Protein AF-A0A1V4JV07-F1 (afdb_monomer)

Mean predicted aligned error: 7.06 Å

Sequence (218 aa):
MDCILQELVVRGHQVTVLLPSCFLILDPTQPSPFQFEVFKVPITKEEMAASLEEAFYFFFYKERTLPAWKSIYEAIQVMYKLENLTKIICDEVLKNKALLERLRTFGFDVFLIDPLVPSGELVAEKLGIPFVYTIRFSMGNTVERHCGTLPAPPSYIPATLSHLTDRMSFLERLKNTFTYAMLDIMYHYVLWGSWDQYYSNVLGKAALIFTYYTCCTH

Organism: NCBI:txid372326

Structure (mmCIF, N/CA/C/O backbone):
data_AF-A0A1V4JV07-F1
#
_entry.id   AF-A0A1V4JV07-F1
#
loop_
_atom_site.group_PDB
_atom_site.id
_atom_site.type_symbol
_atom_site.label_atom_id
_atom_site.label_alt_id
_atom_site.label_comp_id
_atom_site.label_asym_id
_atom_site.label_entity_id
_atom_site.label_seq_id
_atom_site.pdbx_PDB_ins_code
_atom_site.Cartn_x
_atom_site.Cartn_y
_atom_site.Cartn_z
_atom_site.occupancy
_atom_site.B_iso_or_equiv
_atom_site.auth_seq_id
_atom_site.auth_comp_id
_atom_site.auth_asym_id
_atom_site.auth_atom_id
_atom_site.pdbx_PDB_model_num
ATOM 1 N N . MET A 1 1 ? -13.173 0.614 -5.961 1.00 67.69 1 MET A N 1
ATOM 2 C CA . MET A 1 1 ? -13.475 0.232 -4.565 1.00 67.69 1 MET A CA 1
ATOM 3 C C . MET A 1 1 ? -14.977 0.339 -4.290 1.00 67.69 1 MET A C 1
ATOM 5 O O . MET A 1 1 ? -15.546 -0.588 -3.734 1.00 67.69 1 MET A O 1
ATOM 9 N N . ASP A 1 2 ? -15.639 1.383 -4.789 1.00 77.06 2 ASP A N 1
ATOM 10 C CA . ASP A 1 2 ? -17.058 1.712 -4.555 1.00 77.06 2 ASP A CA 1
ATOM 11 C C . ASP A 1 2 ? -18.046 0.581 -4.850 1.00 77.06 2 ASP A C 1
ATOM 13 O O . ASP A 1 2 ? -18.952 0.344 -4.061 1.00 77.06 2 ASP A O 1
ATOM 17 N N . CYS A 1 3 ? -17.848 -0.165 -5.941 1.00 83.50 3 CYS A N 1
ATOM 18 C CA . CYS A 1 3 ? -18.716 -1.294 -6.289 1.00 83.50 3 CYS A CA 1
ATOM 19 C C . CYS A 1 3 ? -18.715 -2.390 -5.205 1.00 83.50 3 CYS A C 1
ATOM 21 O O . CYS A 1 3 ? -19.774 -2.900 -4.855 1.00 83.50 3 CYS A O 1
ATOM 23 N N . ILE A 1 4 ? -17.549 -2.702 -4.622 1.00 85.19 4 ILE A N 1
ATOM 24 C CA . ILE A 1 4 ? -17.439 -3.694 -3.540 1.00 85.19 4 ILE A CA 1
ATOM 25 C C . ILE A 1 4 ? -18.145 -3.174 -2.284 1.00 85.19 4 ILE A C 1
ATOM 27 O O . ILE A 1 4 ? -18.900 -3.909 -1.656 1.00 85.19 4 ILE A O 1
ATOM 31 N N . LEU A 1 5 ? -17.934 -1.899 -1.939 1.00 87.38 5 LEU A N 1
ATOM 32 C CA . LEU A 1 5 ? -18.559 -1.275 -0.769 1.00 87.38 5 LEU A CA 1
ATOM 33 C C . LEU A 1 5 ? -20.090 -1.266 -0.888 1.00 87.38 5 LEU A C 1
ATOM 35 O O . LEU A 1 5 ? -20.781 -1.626 0.061 1.00 87.38 5 LEU A O 1
ATOM 39 N N . GLN A 1 6 ? -20.620 -0.907 -2.059 1.00 87.50 6 GLN A N 1
ATOM 40 C CA . GLN A 1 6 ? -22.060 -0.914 -2.322 1.00 87.50 6 GLN A CA 1
ATOM 41 C C . GLN A 1 6 ? -22.649 -2.323 -2.236 1.00 87.50 6 GLN A C 1
ATOM 43 O O . GLN A 1 6 ? -23.668 -2.513 -1.578 1.00 87.50 6 GLN A O 1
ATOM 48 N N . GLU A 1 7 ? -21.999 -3.313 -2.848 1.00 90.00 7 GLU A N 1
ATOM 49 C CA . GLU A 1 7 ? -22.468 -4.701 -2.829 1.00 90.00 7 GLU A CA 1
ATOM 50 C C . GLU A 1 7 ? -22.505 -5.275 -1.403 1.00 90.00 7 GLU A C 1
ATOM 52 O O . GLU A 1 7 ? -23.447 -5.979 -1.040 1.00 90.00 7 GLU A O 1
ATOM 57 N N . LEU A 1 8 ? -21.523 -4.937 -0.560 1.00 90.31 8 LEU A N 1
ATOM 58 C CA . LEU A 1 8 ? -21.517 -5.336 0.850 1.00 90.31 8 LEU A CA 1
ATOM 59 C C . LEU A 1 8 ? -22.704 -4.744 1.615 1.00 90.31 8 LEU A C 1
ATOM 61 O O . LEU A 1 8 ? -23.365 -5.464 2.364 1.00 90.31 8 LEU A O 1
ATOM 65 N N . VAL A 1 9 ? -23.018 -3.467 1.388 1.00 91.69 9 VAL A N 1
ATOM 66 C CA . VAL A 1 9 ? -24.180 -2.830 2.021 1.00 91.69 9 VAL A CA 1
ATOM 67 C C . VAL A 1 9 ? -25.491 -3.445 1.526 1.00 91.69 9 VAL A C 1
ATOM 69 O O . VAL A 1 9 ? -26.371 -3.732 2.334 1.00 91.69 9 VAL A O 1
ATOM 72 N N . VAL A 1 10 ? -25.618 -3.718 0.223 1.00 93.31 10 VAL A N 1
ATOM 73 C CA . VAL A 1 10 ? -26.801 -4.387 -0.356 1.00 93.31 10 VAL A CA 1
ATOM 74 C C . VAL A 1 10 ? -27.021 -5.772 0.259 1.00 93.31 10 VAL A C 1
ATOM 76 O O . VAL A 1 10 ? -28.160 -6.181 0.475 1.00 93.31 10 VAL A O 1
ATOM 79 N N . ARG A 1 11 ? -25.941 -6.478 0.606 1.00 93.56 11 ARG A N 1
ATOM 80 C CA . ARG A 1 11 ? -25.988 -7.773 1.304 1.00 93.56 11 ARG A CA 1
ATOM 81 C C . ARG A 1 11 ? -26.271 -7.670 2.806 1.00 93.56 11 ARG A C 1
ATOM 83 O O . ARG A 1 11 ? -26.327 -8.697 3.476 1.00 93.56 11 ARG A O 1
ATOM 90 N N . GLY A 1 12 ? -26.484 -6.462 3.327 1.00 91.62 12 GLY A N 1
ATOM 91 C CA . GLY A 1 12 ? -26.839 -6.213 4.722 1.00 91.62 12 GLY A CA 1
ATOM 92 C C . GLY A 1 12 ? -25.645 -6.063 5.665 1.00 91.62 12 GLY A C 1
ATOM 93 O O . GLY A 1 12 ? -25.843 -6.067 6.878 1.00 91.62 12 GLY A O 1
ATOM 94 N N . HIS A 1 13 ? -24.419 -5.924 5.148 1.00 91.88 13 HIS A N 1
ATOM 95 C CA . HIS A 1 13 ? -23.250 -5.653 5.985 1.00 91.88 13 HIS A CA 1
ATOM 96 C C . HIS A 1 13 ? -23.162 -4.166 6.343 1.00 91.88 13 HIS A C 1
ATOM 98 O O . HIS A 1 13 ? -23.345 -3.292 5.494 1.00 91.88 13 HIS A O 1
ATOM 104 N N . GLN A 1 14 ? -22.821 -3.871 7.599 1.00 91.44 14 GLN A N 1
ATOM 105 C CA . GLN A 1 14 ? -22.488 -2.516 8.026 1.00 91.44 14 GLN A CA 1
ATOM 106 C C . GLN A 1 14 ? -21.032 -2.217 7.660 1.00 91.44 14 GLN A C 1
ATOM 108 O O . GLN A 1 14 ? -20.112 -2.864 8.154 1.00 91.44 14 GLN A O 1
ATOM 113 N N . VAL A 1 15 ? -20.829 -1.241 6.777 1.00 91.88 15 VAL A N 1
ATOM 114 C CA . VAL A 1 15 ? -19.508 -0.914 6.231 1.00 91.88 15 VAL A CA 1
ATOM 115 C C . VAL A 1 15 ? -19.058 0.451 6.741 1.00 91.88 15 VAL A C 1
ATOM 117 O O . VAL A 1 15 ? -19.774 1.444 6.590 1.00 91.88 15 VAL A O 1
ATOM 120 N N . THR A 1 16 ? -17.847 0.493 7.294 1.00 91.44 16 THR A N 1
ATOM 121 C CA . THR A 1 16 ? -17.155 1.727 7.674 1.00 91.44 16 THR A CA 1
ATOM 122 C C . THR A 1 16 ? -15.839 1.812 6.917 1.00 91.44 16 THR A C 1
ATOM 124 O O . THR A 1 16 ? -15.029 0.889 6.958 1.00 91.44 16 THR A O 1
ATOM 127 N N . VAL A 1 17 ? -15.622 2.924 6.221 1.00 90.12 17 VAL A N 1
ATOM 128 C CA . VAL A 1 17 ? -14.413 3.178 5.438 1.00 90.12 17 VAL A CA 1
ATOM 129 C C . VAL A 1 17 ? -13.493 4.093 6.239 1.00 90.12 17 VAL A C 1
ATOM 131 O O . VAL A 1 17 ? -13.830 5.247 6.510 1.00 90.12 17 VAL A O 1
ATOM 134 N N . LEU A 1 18 ? -12.325 3.574 6.616 1.00 89.56 18 LEU A N 1
ATOM 135 C CA . LEU A 1 18 ? -11.269 4.342 7.272 1.00 89.56 18 LEU A CA 1
ATOM 136 C C . LEU A 1 18 ? -10.471 5.117 6.214 1.00 89.56 18 LEU A C 1
ATOM 138 O O . LEU A 1 18 ? -9.846 4.506 5.349 1.00 89.56 18 LEU A O 1
ATOM 142 N N . LEU A 1 19 ? -10.485 6.451 6.277 1.00 88.75 19 LEU A N 1
ATOM 143 C CA . LEU A 1 19 ? -9.891 7.315 5.251 1.00 88.75 19 LEU A CA 1
ATOM 144 C C . LEU A 1 19 ? -8.892 8.327 5.832 1.00 88.75 19 LEU A C 1
ATOM 146 O O . LEU A 1 19 ? -9.233 9.047 6.774 1.00 88.75 19 LEU A O 1
ATOM 150 N N . PRO A 1 20 ? -7.690 8.475 5.244 1.00 89.62 20 PRO A N 1
ATOM 151 C CA . PRO A 1 20 ? -6.832 9.614 5.548 1.00 89.62 20 PRO A CA 1
ATOM 152 C C . PRO A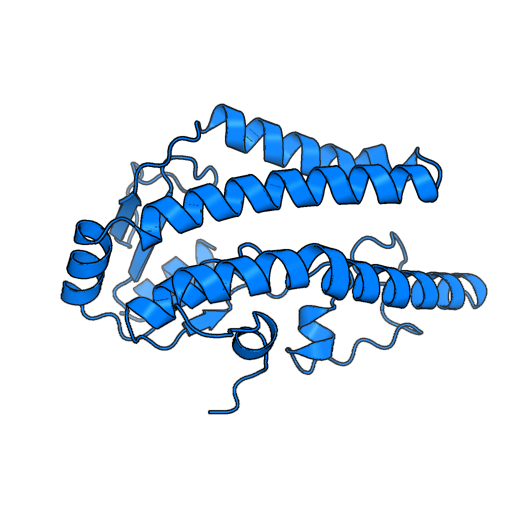 1 20 ? -7.420 10.901 4.956 1.00 89.62 20 PRO A C 1
ATOM 154 O O . PRO A 1 20 ? -8.013 10.892 3.877 1.00 89.62 20 PRO A O 1
ATOM 157 N N . SER A 1 21 ? -7.189 12.045 5.603 1.00 88.69 21 SER A N 1
ATOM 158 C CA . SER A 1 21 ? -7.671 13.350 5.118 1.00 88.69 21 SER A CA 1
ATOM 159 C C . SER A 1 21 ? -7.146 13.743 3.729 1.00 88.69 21 SER A C 1
ATOM 161 O O . SER A 1 21 ? -7.774 14.553 3.047 1.00 88.69 21 SER A O 1
ATOM 163 N N . CYS A 1 22 ? -6.016 13.172 3.302 1.00 87.88 22 CYS A N 1
ATOM 164 C CA . CYS A 1 22 ? -5.421 13.384 1.982 1.00 87.88 22 CYS A CA 1
ATOM 165 C C . CYS A 1 22 ? -5.973 12.455 0.886 1.00 87.88 22 CYS A C 1
ATOM 167 O O . CYS A 1 22 ? -5.500 12.517 -0.247 1.00 87.88 22 CYS A O 1
ATOM 169 N N . PHE A 1 23 ? -6.946 11.588 1.193 1.00 85.50 23 PHE A N 1
ATOM 170 C CA . PHE A 1 23 ? -7.516 10.672 0.207 1.00 85.50 23 PHE A CA 1
ATOM 171 C C . PHE A 1 23 ? -8.230 11.432 -0.921 1.00 85.50 23 PHE A C 1
ATOM 173 O O . PHE A 1 23 ? -8.947 12.408 -0.676 1.00 85.50 23 PHE A O 1
ATOM 180 N N . LEU A 1 24 ? -8.016 10.982 -2.161 1.00 83.88 24 LEU A N 1
ATOM 181 C CA . LEU A 1 24 ? -8.438 11.701 -3.371 1.00 83.88 24 LEU A CA 1
ATOM 182 C C . LEU A 1 24 ? -9.622 11.062 -4.102 1.00 83.88 24 LEU A C 1
ATOM 184 O O . LEU A 1 24 ? -10.280 11.745 -4.877 1.00 83.88 24 LEU A O 1
ATOM 188 N N . ILE A 1 25 ? -9.872 9.764 -3.898 1.00 80.00 25 ILE A N 1
ATOM 189 C CA . ILE A 1 25 ? -10.839 9.005 -4.710 1.00 80.00 25 ILE A CA 1
ATOM 190 C C . ILE A 1 25 ? -12.258 9.139 -4.154 1.00 80.00 25 ILE A C 1
ATOM 192 O O . ILE A 1 25 ? -13.198 9.354 -4.911 1.00 80.00 25 ILE A O 1
ATOM 196 N N . LEU A 1 26 ? -12.411 9.010 -2.834 1.00 81.44 26 LEU A N 1
ATOM 197 C CA . LEU A 1 26 ? -13.703 9.091 -2.155 1.00 81.44 26 LEU A CA 1
ATOM 198 C C . LEU A 1 26 ? -13.865 10.440 -1.467 1.00 81.44 26 LEU A C 1
ATOM 200 O O . LEU A 1 26 ? -12.965 10.906 -0.764 1.00 81.44 26 LEU A O 1
ATOM 204 N N . ASP A 1 27 ? -15.046 11.026 -1.636 1.00 81.50 27 ASP A N 1
ATOM 205 C CA . ASP A 1 27 ? -15.449 12.243 -0.949 1.00 81.50 27 ASP A CA 1
ATOM 206 C C . ASP A 1 27 ? -16.372 11.897 0.232 1.00 81.50 27 ASP A C 1
ATOM 208 O O . ASP A 1 27 ? -17.518 11.495 0.012 1.00 81.50 27 ASP A O 1
ATOM 212 N N . PRO A 1 28 ? -15.912 12.064 1.487 1.00 80.81 28 PRO A N 1
ATOM 213 C CA . PRO A 1 28 ? -16.713 11.740 2.663 1.00 80.81 28 PRO A CA 1
ATOM 214 C C . PRO A 1 28 ? -17.898 12.694 2.870 1.00 80.81 28 PRO A C 1
ATOM 216 O O . PRO A 1 28 ? -18.741 12.437 3.725 1.00 80.81 28 PRO A O 1
ATOM 219 N N . THR A 1 29 ? -17.962 13.811 2.133 1.00 80.06 29 THR A N 1
ATOM 220 C CA . THR A 1 29 ? -19.066 14.778 2.231 1.00 80.06 29 THR A CA 1
ATOM 221 C C . THR A 1 29 ? -20.280 14.386 1.393 1.00 80.06 29 THR A C 1
ATOM 223 O O . THR A 1 29 ? -21.375 14.905 1.618 1.00 80.06 29 THR A O 1
ATOM 226 N N . GLN A 1 30 ? -20.113 13.461 0.445 1.00 80.50 30 GLN A N 1
ATOM 227 C CA . GLN A 1 30 ? -21.204 13.007 -0.405 1.00 80.50 30 GLN A CA 1
ATOM 228 C C . GLN A 1 30 ? -22.068 11.962 0.313 1.00 80.50 30 GLN A C 1
ATOM 230 O O . GLN A 1 30 ? -21.548 11.137 1.071 1.00 80.50 30 GLN A O 1
ATOM 235 N N . PRO A 1 31 ? -23.394 11.965 0.079 1.00 80.19 31 PRO A N 1
ATOM 236 C CA . PRO A 1 31 ? -24.276 10.962 0.654 1.00 80.19 31 PRO A CA 1
ATOM 237 C C . PRO A 1 31 ? -23.876 9.577 0.141 1.00 80.19 31 PRO A C 1
ATOM 239 O O . PRO A 1 31 ? -23.889 9.320 -1.062 1.00 80.19 31 PRO A O 1
ATOM 242 N N . SER A 1 32 ? -23.531 8.680 1.062 1.00 83.31 32 SER A N 1
ATOM 243 C CA . SER A 1 32 ? -23.135 7.311 0.744 1.00 83.31 32 SER A CA 1
ATOM 244 C C . SER A 1 32 ? -23.849 6.317 1.667 1.00 83.31 32 SER A C 1
ATOM 246 O O . SER A 1 32 ? -24.250 6.685 2.774 1.00 83.31 32 SER A O 1
ATOM 248 N N . PRO A 1 33 ? -24.048 5.062 1.227 1.00 83.62 33 PRO A N 1
ATOM 249 C CA . PRO A 1 33 ? -24.736 4.046 2.020 1.00 83.62 33 PRO A CA 1
ATOM 250 C C . PRO A 1 33 ? -23.842 3.422 3.111 1.00 83.62 33 PRO A C 1
ATOM 252 O O . PRO A 1 33 ? -24.269 2.498 3.796 1.00 83.62 33 PRO A O 1
ATOM 255 N N . PHE A 1 34 ? -22.609 3.907 3.275 1.00 86.94 34 PHE A N 1
ATOM 256 C CA . PHE A 1 34 ? -21.626 3.442 4.253 1.00 86.94 34 PHE A CA 1
ATOM 257 C C . PHE A 1 34 ? -21.106 4.607 5.105 1.00 86.94 34 PHE A C 1
ATOM 259 O O . PHE A 1 34 ? -21.304 5.778 4.786 1.00 86.94 34 PHE A O 1
ATOM 266 N N . GLN A 1 35 ? -20.474 4.288 6.233 1.00 88.56 35 GLN A N 1
ATOM 267 C CA . GLN A 1 35 ? -19.944 5.291 7.157 1.00 88.56 35 GLN A CA 1
ATOM 268 C C . GLN A 1 35 ? -18.488 5.617 6.822 1.00 88.56 35 GLN A C 1
ATOM 270 O O . GLN A 1 35 ? -17.740 4.751 6.370 1.00 88.56 35 GLN A O 1
ATOM 275 N N . PHE A 1 36 ? -18.069 6.853 7.082 1.00 89.69 36 PHE A N 1
ATOM 276 C CA . PHE A 1 36 ? -16.685 7.284 6.910 1.00 89.69 36 PHE A CA 1
ATOM 277 C C . PHE A 1 36 ? -16.061 7.625 8.258 1.00 89.69 36 PHE A C 1
ATOM 279 O O . PHE A 1 36 ? -16.602 8.445 8.996 1.00 89.69 36 PHE A O 1
ATOM 286 N N . GLU A 1 37 ? -14.890 7.054 8.533 1.00 90.00 37 GLU A N 1
ATOM 287 C CA . GLU A 1 37 ? -14.045 7.445 9.660 1.00 90.00 37 GLU A CA 1
ATOM 288 C C . GLU A 1 37 ? -12.800 8.137 9.101 1.00 90.00 37 GLU A C 1
ATOM 290 O O . GLU A 1 37 ? -11.903 7.495 8.552 1.00 90.00 37 GLU A O 1
ATOM 295 N N . VAL A 1 38 ? -12.762 9.469 9.188 1.00 90.25 38 VAL A N 1
ATOM 296 C CA . VAL A 1 38 ? -11.669 10.266 8.617 1.00 90.25 38 VAL A CA 1
ATOM 297 C C . VAL A 1 38 ? -10.641 10.597 9.690 1.00 90.25 38 VAL A C 1
ATOM 299 O O . VAL A 1 38 ? -10.961 11.253 10.683 1.00 90.25 38 VAL A O 1
ATOM 302 N N . PHE A 1 39 ? -9.384 10.218 9.465 1.00 90.12 39 PHE A N 1
ATOM 303 C CA . PHE A 1 39 ? -8.267 10.610 10.321 1.00 90.12 39 PHE A CA 1
ATOM 304 C C . PHE A 1 39 ? -7.398 11.667 9.642 1.00 90.12 39 PHE A C 1
ATOM 306 O O . PHE A 1 39 ? -7.177 11.656 8.429 1.00 90.12 39 PHE A O 1
ATOM 313 N N . LYS A 1 40 ? -6.924 12.628 10.435 1.00 91.94 40 LYS A N 1
ATOM 314 C CA . LYS A 1 40 ? -6.082 13.716 9.935 1.00 91.94 40 LYS A CA 1
ATOM 315 C C . LYS A 1 40 ? -4.663 13.210 9.727 1.00 91.94 40 LYS A C 1
ATOM 317 O O . LYS A 1 40 ? -4.126 12.543 10.602 1.00 91.94 40 LYS A O 1
ATOM 322 N N . VAL A 1 41 ? -4.070 13.584 8.601 1.00 91.94 41 VAL A N 1
ATOM 323 C CA . VAL A 1 41 ? -2.656 13.346 8.303 1.00 91.94 41 VAL A CA 1
ATOM 324 C C . VAL A 1 41 ? -1.959 14.664 7.974 1.00 91.94 41 VAL A C 1
ATOM 326 O O . VAL A 1 41 ? -2.610 15.572 7.448 1.00 91.94 41 VAL A O 1
ATOM 329 N N . PRO A 1 42 ? -0.648 14.797 8.242 1.00 92.62 42 PRO A N 1
ATOM 330 C CA . PRO A 1 42 ? 0.130 15.995 7.925 1.00 92.62 42 PRO A CA 1
ATOM 331 C C . PRO A 1 42 ? 0.507 16.048 6.432 1.00 92.62 42 PRO A C 1
ATOM 333 O O . PRO A 1 42 ? 1.634 16.377 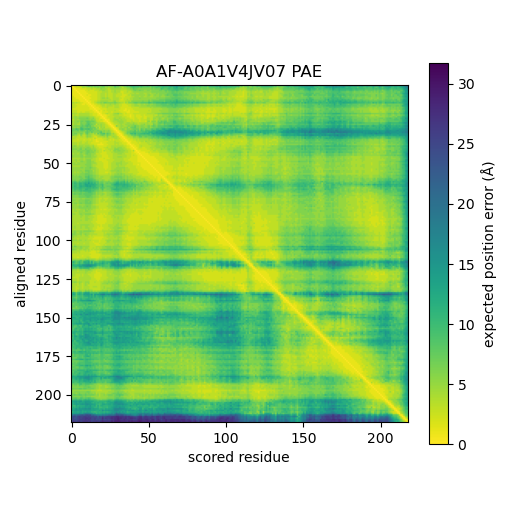6.082 1.00 92.62 42 PRO A O 1
ATOM 336 N N . ILE A 1 43 ? -0.419 15.657 5.557 1.00 90.06 43 ILE A N 1
ATOM 337 C CA . ILE A 1 43 ? -0.257 15.632 4.104 1.00 90.06 43 ILE A CA 1
ATOM 338 C C . ILE A 1 43 ? -1.504 16.278 3.512 1.00 90.06 43 ILE A C 1
ATOM 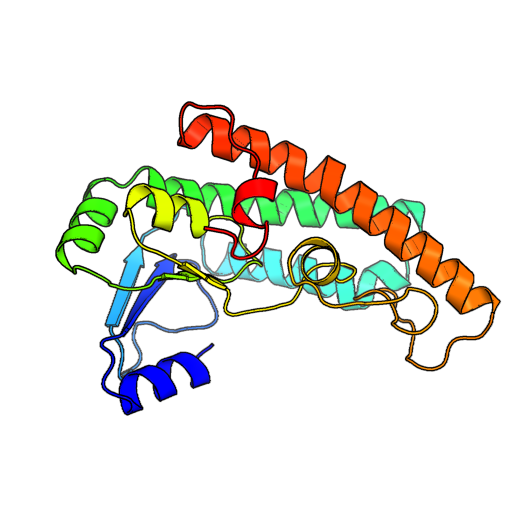340 O O . ILE A 1 43 ? -2.632 15.909 3.855 1.00 90.06 43 ILE A O 1
ATOM 344 N N . THR A 1 44 ? -1.308 17.249 2.633 1.00 92.00 44 THR A N 1
ATOM 345 C CA . THR A 1 44 ? -2.402 17.914 1.920 1.00 92.00 44 THR A CA 1
ATOM 346 C C . THR A 1 44 ? -2.899 17.064 0.748 1.00 92.00 44 THR A C 1
ATOM 348 O O . THR A 1 44 ? -2.212 16.156 0.269 1.00 92.00 44 THR A O 1
ATOM 351 N N . LYS A 1 45 ? -4.116 17.337 0.264 1.00 90.12 45 LYS A N 1
ATOM 352 C CA . LYS A 1 45 ? -4.641 16.647 -0.926 1.00 90.12 45 LYS A CA 1
ATOM 353 C C . LYS A 1 45 ? -3.799 16.985 -2.157 1.00 90.12 45 LYS A C 1
ATOM 355 O O . LYS A 1 45 ? -3.546 16.116 -2.982 1.00 90.12 45 LYS A O 1
ATOM 360 N N . GLU A 1 46 ? -3.312 18.215 -2.240 1.00 91.94 46 GLU A N 1
ATOM 361 C CA . GLU A 1 46 ? -2.478 18.721 -3.325 1.00 91.94 46 GLU A CA 1
ATOM 362 C C . GLU A 1 46 ? -1.113 18.019 -3.361 1.00 91.94 46 GLU A C 1
ATOM 364 O O . GLU A 1 46 ? -0.678 17.580 -4.423 1.00 91.94 46 GLU A O 1
ATOM 369 N N . GLU A 1 47 ? -0.459 17.837 -2.208 1.00 91.50 47 GLU A N 1
ATOM 370 C CA . GLU A 1 47 ? 0.810 17.096 -2.114 1.00 91.50 47 GLU A CA 1
ATOM 371 C C . GLU A 1 47 ? 0.652 15.618 -2.488 1.00 91.50 47 GLU A C 1
ATOM 373 O O . GLU A 1 47 ? 1.508 15.054 -3.181 1.00 91.50 47 GLU A O 1
ATOM 378 N N . MET A 1 48 ? -0.445 14.987 -2.051 1.00 91.25 48 MET A N 1
ATOM 379 C CA . MET A 1 48 ? -0.763 13.608 -2.424 1.00 91.25 48 MET A CA 1
ATOM 380 C C . MET A 1 48 ? -1.027 13.498 -3.930 1.00 91.25 48 MET A C 1
ATOM 382 O O . MET A 1 48 ? -0.477 12.614 -4.587 1.00 91.25 48 MET A O 1
ATOM 386 N N . ALA A 1 49 ? -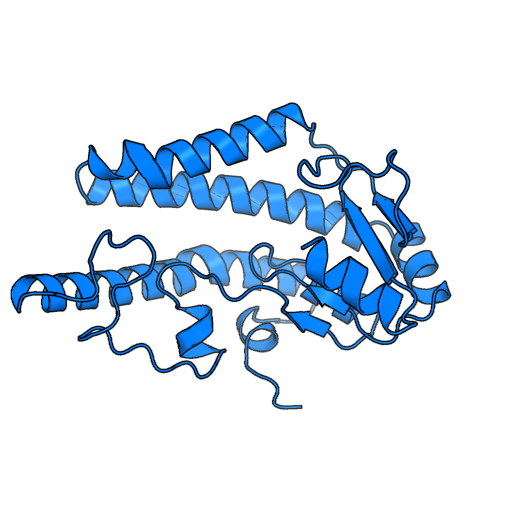1.811 14.422 -4.492 1.00 91.75 49 ALA A N 1
ATOM 387 C CA . ALA A 1 49 ? -2.127 14.454 -5.916 1.00 91.75 49 ALA A CA 1
ATOM 388 C C . ALA A 1 49 ? -0.864 14.636 -6.762 1.00 91.75 49 ALA A C 1
ATOM 390 O O . ALA A 1 49 ? -0.632 13.844 -7.670 1.00 91.75 49 ALA A O 1
ATOM 391 N N . ALA A 1 50 ? -0.003 15.594 -6.409 1.00 93.25 50 ALA A N 1
ATOM 392 C CA . ALA A 1 50 ? 1.257 15.831 -7.108 1.00 93.25 50 ALA A CA 1
ATOM 393 C C . ALA A 1 50 ? 2.192 14.612 -7.055 1.00 93.25 50 ALA A C 1
ATOM 395 O O . ALA A 1 50 ? 2.850 14.287 -8.041 1.00 93.25 50 ALA A O 1
ATOM 396 N N . SER A 1 51 ? 2.241 13.910 -5.919 1.00 91.12 51 SER A N 1
ATOM 397 C CA . SER A 1 51 ? 3.081 12.715 -5.765 1.00 91.12 51 SER A CA 1
ATOM 398 C C . SER A 1 51 ? 2.565 11.529 -6.585 1.00 91.12 51 SER A C 1
ATOM 400 O O . SER A 1 51 ? 3.360 10.814 -7.194 1.00 91.12 51 SER A O 1
ATOM 402 N N . LEU A 1 52 ? 1.243 11.329 -6.636 1.00 90.19 52 LEU A N 1
ATOM 403 C CA . LEU A 1 52 ? 0.628 10.299 -7.478 1.00 90.19 52 LEU A CA 1
ATOM 404 C C . LEU A 1 52 ? 0.739 10.638 -8.967 1.00 90.19 52 LEU A C 1
ATOM 406 O O . LEU A 1 52 ? 1.028 9.754 -9.769 1.00 90.19 52 LEU A O 1
ATOM 410 N N . GLU A 1 53 ? 0.556 11.903 -9.342 1.00 92.00 53 GLU A N 1
ATOM 411 C CA . GLU A 1 53 ? 0.724 12.370 -10.718 1.00 92.00 53 GLU A CA 1
ATOM 412 C C . GLU A 1 53 ? 2.167 12.186 -11.195 1.00 92.00 53 GLU A C 1
ATOM 414 O O . GLU A 1 53 ? 2.382 11.657 -12.282 1.00 92.00 53 GLU A O 1
ATOM 419 N N . GLU A 1 54 ? 3.160 12.529 -10.368 1.00 92.12 54 GLU A N 1
ATOM 420 C CA . GLU A 1 54 ? 4.573 12.277 -10.661 1.00 92.12 54 GLU A CA 1
ATOM 421 C C . GLU A 1 54 ? 4.845 10.782 -10.869 1.00 92.12 54 GLU A C 1
ATOM 423 O O . GLU A 1 54 ? 5.492 10.401 -11.850 1.00 92.12 54 GLU A O 1
ATOM 428 N N . ALA A 1 55 ? 4.316 9.927 -9.987 1.00 89.88 55 ALA A N 1
ATOM 429 C CA . ALA A 1 55 ? 4.471 8.483 -10.100 1.00 89.88 55 ALA A CA 1
ATOM 430 C C . ALA A 1 55 ? 3.825 7.940 -11.384 1.00 89.88 55 ALA A C 1
ATOM 432 O O . ALA A 1 55 ? 4.463 7.201 -12.136 1.00 89.88 55 ALA A O 1
ATOM 433 N N . PHE A 1 56 ? 2.587 8.336 -11.685 1.00 89.88 56 PHE A N 1
ATOM 434 C CA . PHE A 1 56 ? 1.901 7.924 -12.907 1.00 89.88 56 PHE A CA 1
ATOM 435 C C . PHE A 1 56 ? 2.598 8.447 -14.161 1.00 89.88 56 PHE A C 1
ATOM 437 O O . PHE A 1 56 ? 2.806 7.687 -15.108 1.00 89.88 56 PHE A O 1
ATOM 444 N N . TYR A 1 57 ? 3.020 9.710 -14.169 1.00 91.38 57 TYR A N 1
ATOM 445 C CA . TYR A 1 57 ? 3.782 10.276 -15.274 1.00 91.38 57 TYR A CA 1
ATOM 446 C C . TYR A 1 57 ? 5.072 9.488 -15.519 1.00 91.38 57 TYR A C 1
ATOM 448 O O . TYR A 1 57 ? 5.410 9.170 -16.664 1.00 91.38 57 TYR A O 1
ATOM 456 N N . PHE A 1 58 ? 5.767 9.111 -14.444 1.00 90.56 58 PHE A N 1
ATOM 457 C CA . PHE A 1 58 ? 6.957 8.285 -14.531 1.00 90.56 58 PHE A CA 1
ATOM 458 C C . PHE A 1 58 ? 6.659 6.906 -15.142 1.00 90.56 58 PHE A C 1
ATOM 460 O O . PHE A 1 58 ? 7.198 6.598 -16.207 1.00 90.56 58 PHE A O 1
ATOM 467 N N . PHE A 1 59 ? 5.779 6.113 -14.520 1.00 84.44 59 PHE A N 1
ATOM 468 C CA . PHE A 1 59 ? 5.528 4.719 -14.910 1.00 84.44 59 PHE A CA 1
ATOM 469 C C . PHE A 1 59 ? 4.836 4.565 -16.273 1.00 84.44 59 PHE A C 1
ATOM 471 O O . PHE A 1 59 ? 5.077 3.578 -16.968 1.00 84.44 59 PHE A O 1
ATOM 478 N N . PHE A 1 60 ? 3.992 5.517 -16.684 1.00 85.12 60 PHE A N 1
ATOM 479 C CA . PHE A 1 60 ? 3.260 5.417 -17.953 1.00 85.12 60 PHE A CA 1
ATOM 480 C C . PHE A 1 60 ? 3.955 6.107 -19.132 1.00 85.12 60 PHE A C 1
ATOM 482 O O . PHE A 1 60 ? 3.745 5.695 -20.277 1.00 85.12 60 PHE A O 1
ATOM 489 N N . TYR A 1 61 ? 4.789 7.123 -18.879 1.00 86.56 61 TYR A N 1
ATOM 490 C CA . TYR A 1 61 ? 5.354 7.956 -19.945 1.00 86.56 61 TYR A CA 1
ATOM 491 C C . TYR A 1 61 ? 6.876 8.080 -19.874 1.00 86.56 61 TYR A C 1
ATOM 493 O O . TYR A 1 61 ? 7.562 7.695 -20.823 1.00 86.56 61 TYR A O 1
ATOM 501 N N . LYS A 1 62 ? 7.423 8.615 -18.776 1.00 87.69 62 LYS A N 1
ATOM 502 C CA . LYS A 1 62 ? 8.843 9.000 -18.709 1.00 87.69 62 LYS A CA 1
ATOM 503 C C . LYS A 1 62 ? 9.780 7.796 -18.784 1.00 87.69 62 LYS A C 1
ATOM 505 O O . LYS A 1 62 ? 10.781 7.861 -19.499 1.00 87.69 62 LYS A O 1
ATOM 510 N N . GLU A 1 63 ? 9.432 6.704 -18.104 1.00 84.06 63 GLU A N 1
ATOM 511 C CA . GLU A 1 63 ? 10.223 5.469 -18.005 1.00 84.06 63 GLU A CA 1
ATOM 512 C C . GLU A 1 63 ? 10.636 4.915 -19.381 1.00 84.06 63 GLU A C 1
ATOM 514 O O . GLU A 1 63 ? 11.766 4.454 -19.544 1.00 84.06 63 GLU A O 1
ATOM 519 N N . ARG A 1 64 ? 9.785 5.101 -20.401 1.00 78.44 64 ARG A N 1
ATOM 520 C CA . ARG A 1 64 ? 10.008 4.669 -21.793 1.00 78.44 64 ARG A CA 1
ATOM 521 C C . ARG A 1 64 ? 11.088 5.445 -22.540 1.00 78.44 64 ARG A C 1
ATOM 523 O O . ARG A 1 64 ? 11.635 4.950 -23.521 1.00 78.44 64 ARG A O 1
ATOM 530 N N . THR A 1 65 ? 11.345 6.682 -22.131 1.00 84.81 65 THR A N 1
ATOM 531 C CA . THR A 1 65 ? 12.293 7.578 -22.816 1.00 84.81 65 THR A CA 1
ATOM 532 C C . THR A 1 65 ? 13.698 7.495 -22.231 1.00 84.81 65 THR A C 1
ATOM 534 O O . THR A 1 65 ? 14.648 8.038 -22.795 1.00 84.81 65 THR A O 1
ATOM 537 N N . LEU A 1 66 ? 13.836 6.818 -21.092 1.00 86.25 66 LEU A N 1
ATOM 538 C CA . LEU A 1 66 ? 15.067 6.743 -20.330 1.00 86.25 66 LEU A CA 1
ATOM 539 C C . LEU A 1 66 ? 15.827 5.438 -20.628 1.00 86.25 66 LEU A C 1
ATOM 541 O O . LEU A 1 66 ? 15.223 4.396 -20.888 1.00 86.25 66 LEU A O 1
ATOM 545 N N . PRO A 1 67 ? 17.171 5.462 -20.587 1.00 86.81 67 PRO A N 1
ATOM 546 C CA . PRO A 1 67 ? 17.956 4.236 -20.619 1.00 86.81 67 PRO A CA 1
ATOM 547 C C . PRO A 1 67 ? 17.697 3.415 -19.349 1.00 86.81 67 PRO A C 1
ATOM 549 O O . PRO A 1 67 ? 17.525 3.986 -18.273 1.00 86.81 67 PRO A O 1
ATOM 552 N N . ALA A 1 68 ? 17.759 2.082 -19.460 1.00 81.31 68 ALA A N 1
ATOM 553 C CA . ALA A 1 68 ? 17.345 1.151 -18.404 1.00 81.31 68 ALA A CA 1
ATOM 554 C C . ALA A 1 68 ? 17.879 1.513 -17.006 1.00 81.31 68 ALA A C 1
ATOM 556 O O . ALA A 1 68 ? 17.101 1.629 -16.069 1.00 81.31 68 ALA A O 1
ATOM 557 N N . TRP A 1 69 ? 19.182 1.768 -16.856 1.00 80.06 69 TRP A N 1
ATOM 558 C CA . TRP A 1 69 ? 19.784 2.114 -15.558 1.00 80.06 69 TRP A CA 1
ATOM 559 C C . TRP A 1 69 ? 19.200 3.392 -14.932 1.00 80.06 69 TRP A C 1
ATOM 561 O O . TRP A 1 69 ? 19.038 3.465 -13.715 1.00 80.06 69 TRP A O 1
ATOM 571 N N . LYS A 1 70 ? 18.854 4.388 -15.756 1.00 87.19 70 LYS A N 1
ATOM 572 C CA . LYS A 1 70 ? 18.257 5.645 -15.301 1.00 87.19 70 LYS A CA 1
ATOM 573 C C . LYS A 1 70 ? 16.777 5.461 -14.973 1.00 87.19 70 LYS A C 1
ATOM 575 O O . LYS A 1 70 ? 16.329 5.994 -13.965 1.00 87.19 70 LYS A O 1
ATOM 580 N N . SER A 1 71 ? 16.056 4.660 -15.761 1.00 85.50 71 SER A N 1
ATOM 581 C CA . SER A 1 71 ? 14.689 4.230 -15.438 1.00 85.50 71 SER A CA 1
ATOM 582 C C . SER A 1 71 ? 14.642 3.529 -14.082 1.00 85.50 71 SER A C 1
ATOM 584 O O . SER A 1 71 ? 13.836 3.878 -13.235 1.00 85.50 71 SER A O 1
ATOM 586 N N . ILE A 1 72 ? 15.559 2.595 -13.834 1.00 82.56 72 ILE A N 1
ATOM 587 C CA . ILE A 1 72 ? 15.650 1.859 -12.567 1.00 82.56 72 ILE A CA 1
ATOM 588 C C . ILE A 1 72 ? 15.911 2.814 -11.399 1.00 82.56 72 ILE A C 1
ATOM 590 O O . ILE A 1 72 ? 15.232 2.745 -10.379 1.00 82.56 72 ILE A O 1
ATOM 594 N N . TYR A 1 73 ? 16.884 3.716 -11.550 1.00 86.31 73 TYR A N 1
ATOM 595 C CA . TYR A 1 73 ? 17.214 4.687 -10.512 1.00 86.31 73 TYR A CA 1
ATOM 596 C C . TYR A 1 73 ? 16.023 5.592 -10.174 1.00 86.31 73 TYR A C 1
ATOM 598 O O . TYR A 1 73 ? 15.681 5.738 -9.002 1.00 86.31 73 TYR A O 1
ATOM 606 N N . GLU A 1 74 ? 15.363 6.167 -11.182 1.00 89.38 74 GLU A N 1
ATOM 607 C CA . GLU A 1 74 ? 14.195 7.027 -10.969 1.00 89.38 74 GLU A CA 1
ATOM 608 C C . GLU A 1 74 ? 12.997 6.247 -10.403 1.00 89.38 74 GLU A C 1
ATOM 610 O O . GLU A 1 74 ? 12.329 6.750 -9.502 1.00 89.38 74 GLU A O 1
ATOM 615 N N . ALA A 1 75 ? 12.776 4.999 -10.837 1.00 85.50 75 ALA A N 1
ATOM 616 C CA . ALA A 1 75 ? 11.741 4.130 -10.276 1.00 85.50 75 ALA A CA 1
ATOM 617 C C . ALA A 1 75 ? 11.951 3.919 -8.773 1.00 85.50 75 ALA A C 1
ATOM 619 O O . ALA A 1 75 ? 11.014 4.065 -7.994 1.00 85.50 75 ALA A O 1
ATOM 620 N N . ILE A 1 76 ? 13.190 3.652 -8.350 1.00 84.69 76 ILE A N 1
ATOM 621 C CA . ILE A 1 76 ? 13.540 3.510 -6.933 1.00 84.69 76 ILE A CA 1
ATOM 622 C C . ILE A 1 76 ? 13.238 4.805 -6.160 1.00 84.69 76 ILE A C 1
ATOM 624 O O . ILE A 1 76 ? 12.682 4.739 -5.067 1.00 84.69 76 ILE A O 1
ATOM 628 N N . GLN A 1 77 ? 13.545 5.983 -6.718 1.00 89.00 77 GLN A N 1
ATOM 629 C CA . GLN A 1 77 ? 13.241 7.266 -6.064 1.00 89.00 77 GLN A CA 1
ATOM 630 C C . GLN A 1 77 ? 11.732 7.494 -5.895 1.00 89.00 77 GLN A C 1
ATOM 632 O O . GLN A 1 77 ? 11.285 7.871 -4.810 1.00 89.00 77 GLN A O 1
ATOM 637 N N . VAL A 1 78 ? 10.944 7.228 -6.943 1.00 88.75 78 VAL A N 1
ATOM 638 C CA . VAL A 1 78 ? 9.476 7.326 -6.897 1.00 88.75 78 VAL A CA 1
ATOM 639 C C . VAL A 1 78 ? 8.910 6.370 -5.845 1.00 88.75 78 VAL A C 1
ATOM 641 O O . VAL A 1 78 ? 8.083 6.777 -5.028 1.00 88.75 78 VAL A O 1
ATOM 644 N N . MET A 1 79 ? 9.397 5.126 -5.810 1.00 84.50 79 MET A N 1
ATOM 645 C CA . MET A 1 79 ? 8.972 4.132 -4.823 1.00 84.50 79 MET A CA 1
ATOM 646 C C . MET A 1 79 ? 9.301 4.570 -3.393 1.00 84.50 79 MET A C 1
ATOM 648 O O . MET A 1 79 ? 8.411 4.536 -2.548 1.00 84.50 79 MET A O 1
ATOM 652 N N . TYR A 1 80 ? 10.514 5.066 -3.121 1.00 86.94 80 TYR A N 1
ATOM 653 C CA . TYR A 1 80 ? 10.873 5.585 -1.794 1.00 86.94 80 TYR A CA 1
ATOM 654 C C . TYR A 1 80 ? 9.997 6.764 -1.358 1.00 86.94 80 TYR A C 1
ATOM 656 O O . TYR A 1 80 ? 9.629 6.871 -0.188 1.00 86.94 80 TYR A O 1
ATOM 664 N N . LYS A 1 81 ? 9.640 7.661 -2.285 1.00 89.50 81 LYS A N 1
ATOM 665 C CA . LYS A 1 81 ? 8.755 8.793 -1.985 1.00 89.50 81 LYS A CA 1
ATOM 666 C C . LYS A 1 81 ? 7.354 8.314 -1.593 1.00 89.50 81 LYS A C 1
ATOM 668 O O . LYS A 1 81 ? 6.841 8.740 -0.558 1.00 89.50 81 LYS A O 1
ATOM 673 N N . LEU A 1 82 ? 6.762 7.410 -2.377 1.00 87.12 82 LEU A N 1
ATOM 674 C CA . LEU A 1 82 ? 5.450 6.820 -2.081 1.00 87.12 82 LEU A CA 1
ATOM 675 C C . LEU A 1 82 ? 5.464 6.010 -0.781 1.00 87.12 82 LEU A C 1
ATOM 677 O O . LEU A 1 82 ? 4.525 6.083 0.012 1.00 87.12 82 LEU A O 1
ATOM 681 N N . GLU A 1 83 ? 6.548 5.281 -0.532 1.00 86.94 83 GLU A N 1
ATOM 682 C CA . GLU A 1 83 ? 6.746 4.522 0.696 1.00 86.94 83 GLU A CA 1
ATOM 683 C C . GLU A 1 83 ? 6.771 5.436 1.928 1.00 86.94 83 GLU A C 1
ATOM 685 O O . GLU A 1 83 ? 6.064 5.179 2.901 1.00 86.94 83 GLU A O 1
ATOM 690 N N . ASN A 1 84 ? 7.529 6.534 1.880 1.00 89.19 84 ASN A N 1
ATOM 691 C CA . ASN A 1 84 ? 7.607 7.495 2.981 1.00 89.19 84 ASN A CA 1
ATOM 692 C C . ASN A 1 84 ? 6.253 8.151 3.270 1.00 89.19 84 ASN A C 1
ATOM 694 O O . ASN A 1 84 ? 5.854 8.240 4.432 1.00 89.19 84 ASN A O 1
ATOM 698 N N . LEU A 1 85 ? 5.520 8.564 2.229 1.00 89.62 85 LEU A N 1
ATOM 699 C CA . LEU A 1 85 ? 4.158 9.090 2.383 1.00 89.62 85 LEU A CA 1
ATOM 700 C C . LEU A 1 85 ? 3.243 8.056 3.039 1.00 89.62 85 LEU A C 1
ATOM 702 O O . LEU A 1 85 ? 2.495 8.375 3.962 1.00 89.62 85 LEU A O 1
ATOM 706 N N . THR A 1 86 ? 3.353 6.803 2.603 1.00 88.00 86 THR A N 1
ATOM 707 C CA . THR A 1 86 ? 2.586 5.700 3.169 1.00 88.00 86 THR A CA 1
ATOM 708 C C . THR A 1 86 ? 2.908 5.512 4.647 1.00 88.00 86 THR A C 1
ATOM 710 O O . THR A 1 86 ? 1.987 5.492 5.456 1.00 88.00 86 THR A O 1
ATOM 713 N N . LYS A 1 87 ? 4.188 5.466 5.034 1.00 90.00 87 LYS A N 1
ATOM 714 C CA . LYS A 1 87 ? 4.622 5.341 6.437 1.00 90.00 87 LYS A CA 1
ATOM 715 C C . LYS A 1 87 ? 4.117 6.475 7.327 1.00 90.00 87 LYS A C 1
ATOM 717 O O . LYS A 1 87 ? 3.700 6.210 8.450 1.00 90.00 87 LYS A O 1
ATOM 722 N N . ILE A 1 88 ? 4.091 7.712 6.828 1.00 91.56 88 ILE A N 1
ATOM 723 C CA . ILE A 1 88 ? 3.503 8.847 7.557 1.00 91.56 88 ILE A CA 1
ATOM 724 C C . ILE A 1 88 ? 2.016 8.588 7.825 1.00 91.56 88 ILE A C 1
ATOM 726 O O . ILE A 1 88 ? 1.562 8.726 8.956 1.00 91.56 88 ILE A O 1
ATOM 730 N N . ILE A 1 89 ? 1.263 8.151 6.813 1.00 90.56 89 ILE A N 1
ATOM 731 C CA . ILE A 1 89 ? -0.161 7.816 6.971 1.00 90.56 89 ILE A CA 1
ATOM 732 C C . ILE A 1 89 ? -0.348 6.663 7.973 1.00 90.56 89 ILE A C 1
ATOM 734 O O . ILE A 1 89 ? -1.234 6.737 8.823 1.00 90.56 89 ILE A O 1
ATOM 738 N N . CYS A 1 90 ? 0.498 5.627 7.908 1.00 90.88 90 CYS A N 1
ATOM 739 C CA . CYS A 1 90 ? 0.487 4.503 8.853 1.00 90.88 90 CYS A CA 1
ATOM 740 C C . CYS A 1 90 ? 0.671 4.987 10.292 1.00 90.88 90 CYS A C 1
ATOM 742 O O . CYS A 1 90 ? -0.079 4.601 11.188 1.00 90.88 90 CYS A O 1
ATOM 744 N N . ASP A 1 91 ? 1.678 5.834 10.503 1.00 91.69 91 ASP A N 1
ATOM 745 C CA . ASP A 1 91 ? 2.051 6.353 11.810 1.00 91.69 91 ASP A CA 1
ATOM 746 C C . ASP A 1 91 ? 0.899 7.122 12.457 1.00 91.69 91 ASP A C 1
ATOM 748 O O . ASP A 1 91 ? 0.654 6.948 13.650 1.00 91.69 91 ASP A O 1
ATOM 752 N N . GLU A 1 92 ? 0.164 7.924 11.686 1.00 91.88 92 GLU A N 1
ATOM 753 C CA . GLU A 1 92 ? -0.973 8.690 12.204 1.00 91.88 92 GLU A CA 1
ATOM 754 C C . GLU A 1 92 ? -2.124 7.795 12.678 1.00 91.88 92 GLU A C 1
ATOM 756 O O . GLU A 1 92 ? -2.766 8.102 13.682 1.00 91.88 92 GLU A O 1
ATOM 761 N N . VAL A 1 93 ? -2.363 6.652 12.027 1.00 91.50 93 VAL A N 1
ATOM 762 C CA . VAL A 1 93 ? -3.358 5.677 12.507 1.00 91.50 93 VAL A CA 1
ATOM 763 C C . VAL A 1 93 ? -2.833 4.931 13.730 1.00 91.50 93 VAL A C 1
ATOM 765 O O . VAL A 1 93 ? -3.507 4.851 14.756 1.00 91.50 93 VAL A O 1
ATOM 768 N N . LEU A 1 94 ? -1.614 4.398 13.643 1.00 90.62 94 LEU A N 1
ATOM 769 C CA . LEU A 1 94 ? -1.049 3.499 14.650 1.00 90.62 94 LEU A CA 1
ATOM 770 C C . LEU A 1 94 ? -0.704 4.212 15.965 1.00 90.62 94 LEU A C 1
ATOM 772 O O . LEU A 1 94 ? -0.808 3.611 17.037 1.00 90.62 94 LEU A O 1
ATOM 776 N N . LYS A 1 95 ? -0.306 5.489 15.912 1.00 90.56 95 LYS A N 1
ATOM 777 C CA . LYS A 1 95 ? -0.013 6.301 17.105 1.00 90.56 95 LYS A CA 1
ATOM 778 C C . LYS A 1 95 ? -1.283 6.868 17.743 1.00 90.56 95 LYS A C 1
ATOM 780 O O . LYS A 1 95 ? -1.282 7.167 18.941 1.00 90.56 95 LYS A O 1
ATOM 785 N N . ASN A 1 96 ? -2.377 6.988 16.990 1.00 92.56 96 ASN A N 1
ATOM 786 C CA . ASN A 1 96 ? -3.634 7.532 17.488 1.00 92.56 96 ASN A CA 1
ATOM 787 C C . ASN A 1 96 ? -4.441 6.483 18.268 1.00 92.56 96 ASN A C 1
ATOM 789 O O . ASN A 1 96 ? -5.360 5.839 17.761 1.00 92.56 96 ASN A O 1
ATOM 793 N N . LYS A 1 97 ? -4.125 6.352 19.561 1.00 91.75 97 LYS A N 1
ATOM 794 C CA . LYS A 1 97 ? -4.820 5.427 20.472 1.00 91.75 97 LYS A CA 1
ATOM 795 C C . LYS A 1 97 ? -6.324 5.691 20.559 1.00 91.75 97 LYS A C 1
ATOM 797 O O . LYS A 1 97 ? -7.092 4.745 20.647 1.00 91.75 97 LYS A O 1
ATOM 802 N N . ALA A 1 98 ? -6.753 6.953 20.519 1.00 92.56 98 ALA A N 1
ATOM 803 C CA . ALA A 1 98 ? -8.172 7.297 20.609 1.00 92.56 98 ALA A CA 1
ATOM 804 C C . ALA A 1 98 ? -8.962 6.823 19.379 1.00 92.56 98 ALA A C 1
ATOM 806 O O . ALA A 1 98 ? -10.115 6.413 19.511 1.00 92.56 98 ALA A O 1
ATOM 807 N N . LEU A 1 99 ? -8.345 6.865 18.195 1.00 92.31 99 LEU A N 1
ATOM 808 C CA . LEU A 1 99 ? -8.914 6.296 16.975 1.00 92.31 99 LEU A CA 1
ATOM 809 C C . LEU A 1 99 ? -8.976 4.769 17.067 1.00 92.31 99 LEU A C 1
ATOM 811 O O . LEU A 1 99 ? -10.038 4.200 16.850 1.00 92.31 99 LEU A O 1
ATOM 815 N N . LEU A 1 100 ? -7.878 4.110 17.449 1.00 92.19 100 LEU A N 1
ATOM 816 C CA . LEU A 1 100 ? -7.843 2.648 17.572 1.00 92.19 100 LEU A CA 1
ATOM 817 C C . LEU A 1 100 ? -8.860 2.116 18.591 1.00 92.19 100 LEU A C 1
ATOM 819 O O . LEU A 1 100 ? -9.559 1.151 18.301 1.00 92.19 100 LEU A O 1
ATOM 823 N N . GLU A 1 101 ? -8.996 2.755 19.755 1.00 92.31 101 GLU A N 1
ATOM 824 C CA . GLU A 1 101 ? -10.004 2.366 20.750 1.00 92.31 101 GLU A CA 1
ATOM 825 C C . GLU A 1 101 ? -11.429 2.557 20.224 1.00 92.31 101 GLU A C 1
ATOM 827 O O . GLU A 1 101 ? -12.276 1.688 20.402 1.00 92.31 101 GLU A O 1
ATOM 832 N N . ARG A 1 102 ? -11.697 3.642 19.493 1.00 91.12 102 ARG A N 1
ATOM 833 C CA . ARG A 1 102 ? -12.999 3.839 18.845 1.00 91.12 102 ARG A CA 1
ATOM 834 C C . ARG A 1 102 ? -13.290 2.757 17.804 1.00 91.12 102 ARG A C 1
ATOM 836 O O . ARG A 1 102 ? -14.381 2.195 17.803 1.00 91.12 102 ARG A O 1
ATOM 843 N N . LEU A 1 103 ? -12.307 2.413 16.972 1.00 91.56 103 LEU A N 1
ATOM 844 C CA . LEU A 1 103 ? -12.432 1.327 15.998 1.00 91.56 103 LEU A CA 1
ATOM 845 C C . LEU A 1 103 ? -12.685 -0.026 16.680 1.00 91.56 103 LEU A C 1
ATOM 847 O O . LEU A 1 103 ? -13.491 -0.807 16.183 1.00 91.56 103 LEU A O 1
ATOM 851 N N . ARG A 1 104 ? -12.082 -0.279 17.850 1.00 91.69 104 ARG A N 1
ATOM 852 C CA . ARG A 1 104 ? -12.399 -1.460 18.673 1.00 91.69 104 ARG A CA 1
ATOM 853 C C . ARG A 1 104 ? -13.834 -1.444 19.188 1.00 91.69 104 ARG A C 1
ATOM 855 O O . ARG A 1 104 ? -14.481 -2.485 19.164 1.00 91.69 104 ARG A O 1
ATOM 862 N N . THR A 1 105 ? -14.354 -0.292 19.622 1.00 91.38 105 THR A N 1
ATOM 863 C CA . THR A 1 105 ? -15.738 -0.213 20.129 1.00 91.38 105 THR A CA 1
ATOM 864 C C . THR A 1 105 ? -16.797 -0.498 19.070 1.00 91.38 105 THR A C 1
ATOM 866 O O . THR A 1 105 ? -17.890 -0.931 19.425 1.00 91.38 105 THR A O 1
ATOM 869 N N . PHE A 1 106 ? -16.484 -0.304 17.785 1.00 89.38 106 PHE A N 1
ATOM 870 C CA . PHE A 1 106 ? -17.387 -0.690 16.700 1.00 89.38 106 PHE A CA 1
ATOM 871 C C . PHE A 1 106 ? -17.511 -2.208 16.520 1.00 89.38 106 PHE A C 1
ATOM 873 O O . PHE A 1 106 ? -18.517 -2.648 15.975 1.00 89.38 106 PHE A O 1
ATOM 880 N N . GLY A 1 107 ? -16.542 -3.001 16.994 1.00 89.25 107 GLY A N 1
ATOM 881 C CA . GLY A 1 107 ? -16.622 -4.463 16.966 1.00 89.25 107 GLY A CA 1
ATOM 882 C C . GLY A 1 107 ? -16.665 -5.058 15.556 1.00 89.25 107 GLY A C 1
ATOM 883 O O . GLY A 1 107 ? -17.522 -5.887 15.281 1.00 89.25 107 GLY A O 1
ATOM 884 N N . PHE A 1 108 ? -15.779 -4.622 14.652 1.00 92.06 108 PHE A N 1
ATOM 885 C CA . PHE A 1 108 ? -15.747 -5.145 13.281 1.00 92.06 108 PHE A CA 1
ATOM 886 C C . PHE A 1 108 ? -15.303 -6.614 13.222 1.00 92.06 108 PHE A C 1
ATOM 888 O O . PHE A 1 108 ? -14.337 -7.001 13.878 1.00 92.06 108 PHE A O 1
ATOM 895 N N . ASP A 1 109 ? -15.954 -7.401 12.364 1.00 91.06 109 ASP A N 1
ATOM 896 C CA . ASP A 1 109 ? -15.636 -8.822 12.178 1.00 91.06 109 ASP A CA 1
ATOM 897 C C . ASP A 1 109 ? -14.499 -9.066 11.177 1.00 91.06 109 ASP A C 1
ATOM 899 O O . ASP A 1 109 ? -13.759 -10.038 11.302 1.00 91.06 109 ASP A O 1
ATOM 903 N N . VAL A 1 110 ? -14.374 -8.211 10.154 1.00 91.06 110 VAL A N 1
ATOM 904 C CA . VAL A 1 110 ? -13.415 -8.368 9.049 1.00 91.06 110 VAL A CA 1
ATOM 905 C C . VAL A 1 110 ? -12.895 -7.004 8.609 1.00 91.06 110 VAL A C 1
ATOM 907 O O . VAL A 1 110 ? -13.672 -6.065 8.438 1.00 91.06 110 VAL A O 1
ATOM 910 N N . PHE A 1 111 ? -11.588 -6.909 8.356 1.00 89.81 111 PHE A N 1
ATOM 911 C CA . PHE A 1 111 ? -10.963 -5.718 7.788 1.00 89.81 111 PHE A CA 1
ATOM 912 C C . PHE A 1 111 ? -10.573 -5.920 6.319 1.00 89.81 111 PHE A C 1
ATOM 914 O O . PHE A 1 111 ? -9.859 -6.855 5.970 1.00 89.81 111 PHE A O 1
ATOM 921 N N . LEU A 1 112 ? -11.037 -5.039 5.434 1.00 86.94 112 LEU A N 1
ATOM 922 C CA . LEU A 1 112 ? -10.690 -5.075 4.013 1.00 86.94 112 LEU A CA 1
ATOM 923 C C . LEU A 1 112 ? -9.504 -4.148 3.742 1.00 86.94 112 LEU A C 1
ATOM 925 O O . LEU A 1 112 ? -9.609 -2.941 3.946 1.00 86.94 112 LEU A O 1
ATOM 929 N N . ILE A 1 113 ? -8.390 -4.707 3.270 1.00 83.56 113 ILE A N 1
ATOM 930 C CA . ILE A 1 113 ? -7.132 -3.978 3.049 1.00 83.56 113 ILE A CA 1
ATOM 931 C C . ILE A 1 113 ? -6.808 -3.930 1.554 1.00 83.56 113 ILE A C 1
ATOM 933 O O . ILE A 1 113 ? -7.123 -4.849 0.798 1.00 83.56 113 ILE A O 1
ATOM 937 N N . ASP A 1 114 ? -6.171 -2.854 1.108 1.00 73.94 114 ASP A N 1
ATOM 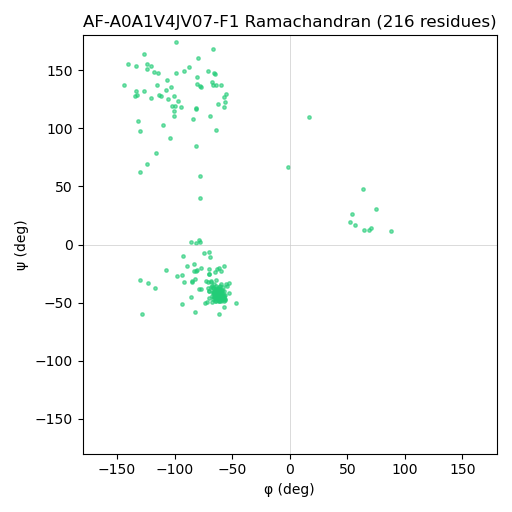938 C CA . ASP A 1 114 ? -5.563 -2.757 -0.219 1.00 73.94 114 ASP A CA 1
ATOM 939 C C . ASP A 1 114 ? -4.044 -3.012 -0.109 1.00 73.94 114 ASP A C 1
ATOM 941 O O . ASP A 1 114 ? -3.369 -2.258 0.595 1.00 73.94 114 ASP A O 1
ATOM 945 N N . PRO A 1 115 ? -3.477 -4.048 -0.764 1.00 60.09 115 PRO A N 1
ATOM 946 C CA . PRO A 1 115 ? -2.051 -4.375 -0.651 1.00 60.09 115 PRO A CA 1
ATOM 947 C C . PRO A 1 115 ? -1.115 -3.361 -1.316 1.00 60.09 115 PRO A C 1
ATOM 949 O O . PRO A 1 115 ? 0.100 -3.475 -1.175 1.00 60.09 115 PRO A O 1
ATOM 952 N N . LEU A 1 116 ? -1.635 -2.362 -2.038 1.00 61.97 116 LEU A N 1
ATOM 953 C CA . LEU A 1 116 ? -0.808 -1.268 -2.560 1.00 61.97 116 LEU A CA 1
ATOM 954 C C . LEU A 1 116 ? -0.155 -0.435 -1.445 1.00 61.97 116 LEU A C 1
ATOM 956 O O . LEU A 1 116 ? 0.841 0.246 -1.685 1.00 61.97 116 LEU A O 1
ATOM 960 N N . VAL A 1 117 ? -0.707 -0.489 -0.231 1.00 66.38 117 VAL A N 1
ATOM 961 C CA . VAL A 1 117 ? -0.294 0.303 0.927 1.00 66.38 117 VAL A CA 1
ATOM 962 C C . VAL A 1 117 ? -0.111 -0.662 2.108 1.00 66.38 117 VAL A C 1
ATOM 964 O O . VAL A 1 117 ? -1.101 -1.012 2.750 1.00 66.38 117 VAL A O 1
ATOM 967 N N . PRO A 1 118 ? 1.122 -1.105 2.424 1.00 70.00 118 PRO A N 1
ATOM 968 C CA . PRO A 1 118 ? 1.383 -2.149 3.426 1.00 70.00 118 PRO A CA 1
ATOM 969 C C . PRO A 1 118 ? 1.293 -1.621 4.870 1.00 70.00 118 PRO A C 1
ATOM 971 O O . PRO A 1 118 ? 2.250 -1.648 5.647 1.00 70.00 118 PRO A O 1
ATOM 974 N N . SER A 1 119 ? 0.127 -1.092 5.221 1.00 81.56 119 SER A N 1
ATOM 975 C CA . SER A 1 119 ? -0.190 -0.475 6.508 1.00 81.56 119 SER A CA 1
ATOM 976 C C . SER A 1 119 ? -1.376 -1.121 7.202 1.00 81.56 119 SER A C 1
ATOM 978 O O . SER A 1 119 ? -1.426 -1.173 8.435 1.00 81.56 119 SER A O 1
ATOM 980 N N . GLY A 1 120 ? -2.342 -1.599 6.417 1.00 84.12 120 GLY A N 1
ATOM 981 C CA . GLY A 1 120 ? -3.604 -2.103 6.932 1.00 84.12 120 GLY A CA 1
ATOM 982 C C . GLY A 1 120 ? -3.414 -3.339 7.801 1.00 84.12 120 GLY A C 1
ATOM 983 O O . GLY A 1 120 ? -4.164 -3.532 8.752 1.00 84.12 120 GLY A O 1
ATOM 984 N N . GLU A 1 121 ? -2.392 -4.145 7.524 1.00 86.00 121 GLU A N 1
ATOM 985 C CA . GLU A 1 121 ? -2.103 -5.379 8.250 1.00 86.00 121 GLU A CA 1
ATOM 986 C C . GLU A 1 121 ? -1.700 -5.070 9.693 1.00 86.00 121 GLU A C 1
ATOM 988 O O . GLU A 1 121 ? -2.177 -5.709 10.628 1.00 86.00 121 GLU A O 1
ATOM 993 N N . LEU A 1 122 ? -0.889 -4.025 9.898 1.00 88.00 122 LEU A N 1
ATOM 994 C CA . LEU A 1 122 ? -0.519 -3.554 11.235 1.00 88.00 122 LEU A CA 1
ATOM 995 C C . LEU A 1 122 ? -1.727 -3.023 12.002 1.00 88.00 122 LEU A C 1
ATOM 997 O O . LEU A 1 122 ? -1.830 -3.228 13.213 1.00 88.00 122 LEU A O 1
ATOM 1001 N N . VAL A 1 123 ? -2.640 -2.337 11.313 1.00 89.19 123 VAL A N 1
ATOM 1002 C CA . VAL A 1 123 ? -3.878 -1.844 11.924 1.00 89.19 123 VAL A CA 1
ATOM 1003 C C . VAL A 1 123 ? -4.767 -3.022 12.330 1.00 89.19 123 VAL A C 1
ATOM 1005 O O . VAL A 1 123 ? -5.207 -3.064 13.478 1.00 89.19 123 VAL A O 1
ATOM 1008 N N . ALA A 1 124 ? -4.958 -4.012 11.452 1.00 89.44 124 ALA A N 1
ATOM 1009 C CA . ALA A 1 124 ? -5.676 -5.249 11.764 1.00 89.44 124 ALA A CA 1
ATOM 1010 C C . ALA A 1 124 ? -5.068 -5.987 12.961 1.00 89.44 124 ALA A C 1
ATOM 1012 O O . ALA A 1 124 ? -5.793 -6.336 13.890 1.00 89.44 124 ALA A O 1
ATOM 1013 N N . GLU A 1 125 ? -3.744 -6.153 12.989 1.00 88.56 125 GLU A N 1
ATOM 1014 C CA . GLU A 1 125 ? -3.021 -6.806 14.086 1.00 88.56 125 GLU A CA 1
ATOM 1015 C C . GLU A 1 125 ? -3.230 -6.063 15.418 1.00 88.56 125 GLU A C 1
ATOM 1017 O O . GLU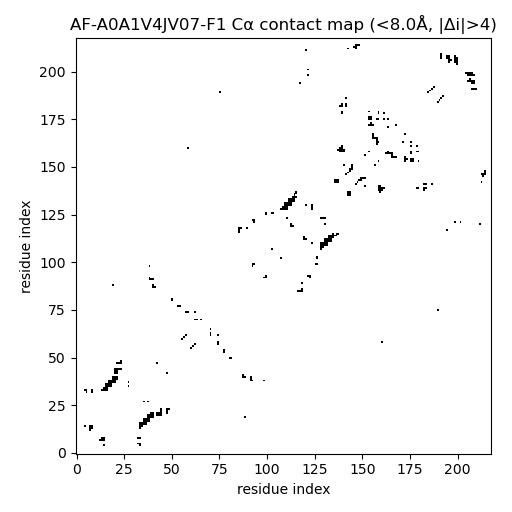 A 1 125 ? -3.465 -6.680 16.457 1.00 88.56 125 GLU A O 1
ATOM 1022 N N . LYS A 1 126 ? -3.194 -4.720 15.415 1.00 88.69 126 LYS A N 1
ATOM 1023 C CA . LYS A 1 126 ? -3.465 -3.916 16.622 1.00 88.69 126 LYS A CA 1
ATOM 1024 C C . LYS A 1 126 ? -4.926 -4.002 17.061 1.00 88.69 126 LYS A C 1
ATOM 1026 O O . LYS A 1 126 ? -5.193 -3.913 18.261 1.00 88.69 126 LYS A O 1
ATOM 1031 N N . LEU A 1 127 ? -5.864 -4.143 16.129 1.00 89.56 127 LEU A N 1
ATOM 1032 C CA . LEU A 1 127 ? -7.284 -4.307 16.436 1.00 89.56 127 LEU A CA 1
ATOM 1033 C C . LEU A 1 127 ? -7.641 -5.753 16.822 1.00 89.56 127 LEU A C 1
ATOM 1035 O O . LEU A 1 127 ? -8.622 -5.944 17.533 1.00 89.56 127 LEU A O 1
ATOM 1039 N N . GLY A 1 128 ? -6.827 -6.739 16.432 1.00 89.12 128 GLY A N 1
ATOM 1040 C CA . GLY A 1 128 ? -7.075 -8.164 16.661 1.00 89.12 128 GLY A CA 1
ATOM 1041 C C . GLY A 1 128 ? -8.151 -8.748 15.740 1.00 89.12 128 GLY A C 1
ATOM 1042 O O . GLY A 1 128 ? -8.878 -9.644 16.158 1.00 89.12 128 GLY A O 1
ATOM 1043 N N . ILE A 1 129 ? -8.285 -8.215 14.521 1.00 90.62 129 ILE A N 1
ATOM 1044 C CA . ILE A 1 129 ? -9.373 -8.534 13.581 1.00 90.62 129 ILE A CA 1
ATOM 1045 C C . ILE A 1 129 ? -8.781 -9.227 12.346 1.00 90.62 129 ILE A C 1
ATOM 1047 O O . ILE A 1 129 ? -7.742 -8.778 11.852 1.00 90.62 129 ILE A O 1
ATOM 1051 N N . PRO A 1 130 ? -9.405 -10.295 11.815 1.00 90.06 130 PRO A N 1
ATOM 1052 C CA . PRO A 1 130 ? -8.948 -10.911 10.576 1.00 90.06 130 PRO A CA 1
ATOM 1053 C C . PRO A 1 130 ? -9.102 -9.942 9.399 1.00 90.06 130 PRO A C 1
ATOM 1055 O O . PRO A 1 130 ? -10.050 -9.156 9.333 1.00 90.06 130 PRO A O 1
ATOM 1058 N N . PHE A 1 131 ? -8.186 -10.017 8.437 1.00 88.00 131 PHE A N 1
ATOM 1059 C CA . PHE A 1 131 ? -8.198 -9.137 7.275 1.00 88.00 131 PHE A CA 1
ATOM 1060 C C . PHE A 1 131 ? -8.223 -9.889 5.945 1.00 88.00 131 PHE A C 1
ATOM 1062 O O . PHE A 1 131 ? -7.787 -11.034 5.846 1.00 88.00 131 PHE A O 1
ATOM 1069 N N . VAL A 1 132 ? -8.734 -9.224 4.907 1.00 84.75 132 VAL A N 1
ATOM 1070 C CA . VAL A 1 132 ? -8.812 -9.737 3.535 1.00 84.75 132 VAL A CA 1
ATOM 1071 C C . VAL A 1 132 ? -8.328 -8.665 2.562 1.00 84.75 132 VAL A C 1
ATOM 1073 O O . VAL A 1 132 ? -8.762 -7.515 2.620 1.00 84.75 132 VAL A O 1
ATOM 1076 N N . TYR A 1 133 ? -7.453 -9.046 1.632 1.00 79.44 133 TYR A N 1
ATOM 1077 C CA . TYR A 1 133 ? -6.980 -8.148 0.581 1.00 79.44 133 TYR A CA 1
ATOM 1078 C C . TYR A 1 133 ? -8.014 -7.967 -0.539 1.00 79.44 133 TYR A C 1
ATOM 1080 O O . TYR A 1 133 ? -8.596 -8.934 -1.032 1.00 79.44 133 TYR A O 1
ATOM 1088 N N . THR A 1 134 ? -8.213 -6.723 -0.971 1.00 73.94 134 THR A N 1
ATOM 1089 C CA . THR A 1 134 ? -9.222 -6.332 -1.972 1.00 73.94 134 THR A CA 1
ATOM 1090 C C . THR A 1 134 ? -8.675 -6.190 -3.389 1.00 73.94 134 THR A C 1
ATOM 1092 O O . THR A 1 134 ? -9.419 -6.394 -4.348 1.00 73.94 134 THR A O 1
ATOM 1095 N N . ILE A 1 135 ? -7.388 -5.872 -3.547 1.00 66.31 135 ILE A N 1
ATOM 1096 C CA . ILE A 1 135 ? -6.732 -5.708 -4.851 1.00 66.31 135 ILE A CA 1
ATOM 1097 C C . ILE A 1 135 ? -5.616 -6.747 -4.994 1.00 66.31 135 ILE A C 1
ATOM 1099 O O . ILE A 1 135 ? -5.027 -7.179 -4.013 1.00 66.31 135 ILE A O 1
ATOM 1103 N N . ARG A 1 136 ? -5.357 -7.195 -6.225 1.00 62.44 136 ARG A N 1
ATOM 1104 C CA . ARG A 1 136 ? -4.229 -8.064 -6.596 1.00 62.44 136 ARG A CA 1
ATOM 1105 C C . ARG A 1 136 ? -3.430 -7.379 -7.699 1.00 62.44 136 ARG A C 1
ATOM 1107 O O . ARG A 1 136 ? -3.529 -7.756 -8.866 1.00 62.44 136 ARG A O 1
ATOM 1114 N N . PHE A 1 137 ? -2.754 -6.293 -7.339 1.00 64.75 137 PHE A N 1
ATOM 1115 C CA . PHE A 1 137 ? -1.816 -5.636 -8.235 1.00 64.75 137 PHE A CA 1
ATOM 1116 C C . PHE A 1 137 ? -0.511 -5.360 -7.497 1.00 64.75 137 PHE A C 1
ATOM 1118 O O . PHE A 1 137 ? -0.425 -4.437 -6.689 1.00 64.75 137 PHE A O 1
ATOM 1125 N N . SER A 1 138 ? 0.515 -6.141 -7.816 1.00 69.62 138 SER A N 1
ATOM 1126 C CA . SER A 1 138 ? 1.896 -5.836 -7.468 1.00 69.62 138 SER A CA 1
ATOM 1127 C C . SER A 1 138 ? 2.767 -5.715 -8.720 1.00 69.62 138 SER A C 1
ATOM 1129 O O . SER A 1 138 ? 2.488 -6.292 -9.779 1.00 69.62 138 SER A O 1
ATOM 1131 N N . MET A 1 139 ? 3.841 -4.932 -8.608 1.00 68.06 139 MET A N 1
ATOM 1132 C CA . MET A 1 139 ? 4.847 -4.797 -9.663 1.00 68.06 139 MET A CA 1
ATOM 1133 C C . MET A 1 139 ? 5.380 -6.185 -10.026 1.00 68.06 139 MET A C 1
ATOM 1135 O O . MET A 1 139 ? 5.742 -6.957 -9.145 1.00 68.06 139 MET A O 1
ATOM 1139 N N . GLY A 1 140 ? 5.397 -6.526 -11.316 1.00 69.50 140 GLY A N 1
ATOM 1140 C CA . GLY A 1 140 ? 5.842 -7.849 -11.761 1.00 69.50 140 GLY A CA 1
ATOM 1141 C C . GLY A 1 140 ? 4.976 -9.022 -11.290 1.00 69.50 140 GLY A C 1
ATOM 1142 O O . GLY A 1 140 ? 5.399 -10.159 -11.442 1.00 69.50 140 GLY A O 1
ATOM 1143 N N . ASN A 1 141 ? 3.775 -8.798 -10.748 1.00 73.38 141 ASN A N 1
ATOM 1144 C CA . ASN A 1 141 ? 2.955 -9.839 -10.118 1.00 73.38 141 ASN A CA 1
ATOM 1145 C C . ASN A 1 141 ? 3.691 -10.616 -9.005 1.00 73.38 141 ASN A C 1
ATOM 1147 O O . ASN A 1 141 ? 3.403 -11.793 -8.778 1.00 73.38 141 ASN A O 1
ATOM 1151 N N . THR A 1 142 ? 4.695 -10.008 -8.363 1.00 73.94 142 THR A N 1
ATOM 1152 C CA . THR A 1 142 ? 5.556 -10.665 -7.370 1.00 73.94 142 THR A CA 1
ATOM 1153 C C . THR A 1 142 ? 4.728 -11.182 -6.191 1.00 73.94 142 THR A C 1
ATOM 1155 O O . THR A 1 142 ? 4.826 -12.358 -5.842 1.00 73.94 1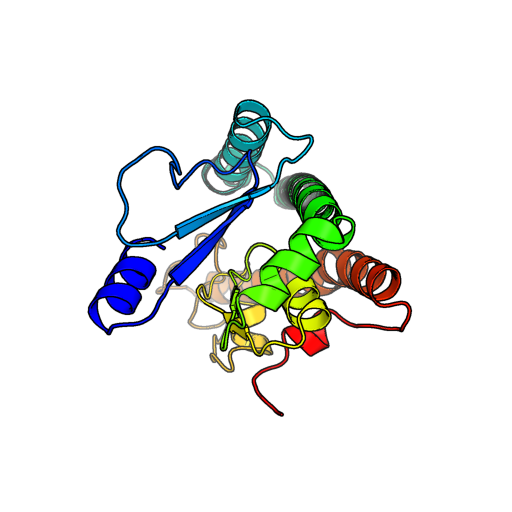42 THR A O 1
ATOM 1158 N N . VAL A 1 143 ? 3.834 -10.367 -5.625 1.00 73.50 143 VAL A N 1
ATOM 1159 C CA . VAL A 1 143 ? 2.943 -10.796 -4.533 1.00 73.50 143 VAL A CA 1
ATOM 1160 C C . VAL A 1 143 ? 1.979 -11.880 -5.010 1.00 73.50 143 VAL A C 1
ATOM 1162 O O . VAL A 1 143 ? 1.806 -12.895 -4.350 1.00 73.50 143 VAL A O 1
ATOM 1165 N N . GLU A 1 144 ? 1.372 -11.744 -6.180 1.00 75.69 144 GLU A N 1
ATOM 1166 C CA . GLU A 1 144 ? 0.409 -12.720 -6.691 1.00 75.69 144 GLU A CA 1
ATOM 1167 C C . GLU A 1 144 ? 1.067 -14.081 -6.950 1.00 75.69 144 GLU A C 1
ATOM 1169 O O . GLU A 1 144 ? 0.476 -15.121 -6.660 1.00 75.69 144 GLU A O 1
ATOM 1174 N N . ARG A 1 145 ? 2.310 -14.076 -7.440 1.00 76.38 145 ARG A N 1
ATOM 1175 C CA . ARG A 1 145 ? 3.107 -15.280 -7.694 1.00 76.38 145 ARG A CA 1
ATOM 1176 C C . ARG A 1 145 ? 3.579 -15.954 -6.418 1.00 76.38 145 ARG A C 1
ATOM 1178 O O . ARG A 1 145 ? 3.456 -17.169 -6.296 1.00 76.38 145 ARG A O 1
ATOM 1185 N N . HIS A 1 146 ? 4.156 -15.182 -5.500 1.00 74.81 146 HIS A N 1
ATOM 1186 C CA . HIS A 1 146 ? 4.788 -15.727 -4.300 1.00 74.81 146 HIS A CA 1
ATOM 1187 C C . HIS A 1 146 ? 3.791 -15.972 -3.167 1.00 74.81 146 HIS A C 1
ATOM 1189 O O . HIS A 1 146 ? 3.959 -16.913 -2.399 1.00 74.81 146 HIS A O 1
ATOM 1195 N N . CYS A 1 147 ? 2.738 -15.163 -3.091 1.00 71.12 147 CYS A N 1
ATOM 1196 C CA . CYS A 1 147 ? 1.768 -15.164 -2.002 1.00 71.12 147 CYS A CA 1
ATOM 1197 C C . CYS A 1 147 ? 0.360 -15.544 -2.467 1.00 71.12 147 CYS A C 1
ATOM 1199 O O . CYS A 1 147 ? -0.355 -16.239 -1.757 1.00 71.12 147 CYS A O 1
ATOM 1201 N N . GLY A 1 148 ? -0.053 -15.114 -3.660 1.00 68.25 148 GLY A N 1
ATOM 1202 C CA . GLY A 1 148 ? -1.395 -15.370 -4.197 1.00 68.25 148 GLY A CA 1
ATOM 1203 C C . GLY A 1 148 ? -1.580 -16.746 -4.836 1.00 68.25 148 GLY A C 1
ATOM 1204 O O . GLY A 1 148 ? -2.659 -17.022 -5.358 1.00 68.25 148 GLY A O 1
ATOM 1205 N N . THR A 1 149 ? -0.551 -17.603 -4.834 1.00 71.56 149 THR A N 1
ATOM 1206 C CA . THR A 1 149 ? -0.519 -18.902 -5.539 1.00 71.56 149 THR A CA 1
ATOM 1207 C C . THR A 1 149 ? -0.884 -18.811 -7.026 1.00 71.56 149 THR A C 1
ATOM 1209 O O . THR A 1 149 ? -1.243 -19.814 -7.636 1.00 71.56 149 THR A O 1
ATOM 1212 N N . LEU A 1 150 ? -0.794 -17.618 -7.628 1.00 74.44 150 LEU A N 1
ATOM 1213 C CA . LEU A 1 150 ? -1.136 -17.393 -9.026 1.00 74.44 150 LEU A CA 1
ATOM 1214 C C . LEU A 1 150 ? 0.078 -17.759 -9.891 1.00 74.44 150 LEU A C 1
ATOM 1216 O O . LEU A 1 150 ? 1.066 -17.017 -9.900 1.00 74.44 150 LEU A O 1
ATOM 1220 N N . PRO A 1 151 ? 0.049 -18.877 -10.639 1.00 73.12 151 PRO A N 1
ATOM 1221 C CA . PRO A 1 151 ? 1.171 -19.235 -11.487 1.00 73.12 151 PRO A CA 1
ATOM 1222 C C . PRO A 1 151 ? 1.259 -18.232 -12.639 1.00 73.12 151 PRO A C 1
ATOM 1224 O O . PRO A 1 151 ? 0.422 -18.230 -13.539 1.00 73.12 151 PRO A O 1
ATOM 1227 N N . ALA A 1 152 ? 2.295 -17.394 -12.631 1.00 77.88 152 ALA A N 1
ATOM 1228 C CA . ALA A 1 152 ? 2.596 -16.491 -13.737 1.00 77.88 152 ALA A CA 1
ATOM 1229 C C . ALA A 1 152 ? 3.945 -16.846 -14.382 1.00 77.88 152 ALA A C 1
ATOM 1231 O O . ALA A 1 152 ? 4.955 -16.202 -14.072 1.00 77.88 152 ALA A O 1
ATOM 1232 N N . PRO A 1 153 ? 3.998 -17.893 -15.240 1.00 80.19 153 PRO A N 1
ATOM 1233 C CA . PRO A 1 153 ? 5.204 -18.267 -15.968 1.00 80.19 153 PRO A CA 1
ATOM 1234 C C . PRO A 1 153 ? 5.745 -17.090 -16.800 1.00 80.19 153 PRO A C 1
ATOM 1236 O O . PRO A 1 153 ? 5.051 -16.623 -17.708 1.00 80.19 153 PRO A O 1
ATOM 1239 N N . PRO A 1 154 ? 7.009 -16.674 -16.581 1.00 78.94 154 PRO A N 1
ATOM 1240 C CA . PRO A 1 154 ? 7.656 -15.600 -17.342 1.00 78.94 154 PRO A CA 1
ATOM 1241 C C . PRO A 1 154 ? 7.711 -15.828 -18.857 1.00 78.94 154 PRO A C 1
ATOM 1243 O O . PRO A 1 154 ? 7.940 -14.904 -19.631 1.00 78.94 154 PRO A O 1
ATOM 1246 N N . SER A 1 155 ? 7.537 -17.067 -19.313 1.00 77.31 155 SER A N 1
ATOM 1247 C CA . SER A 1 155 ? 7.553 -17.413 -20.734 1.00 77.31 155 SER A CA 1
ATOM 1248 C C . SER A 1 155 ? 6.269 -17.040 -21.481 1.00 77.31 155 SER A C 1
ATOM 1250 O O . SER A 1 155 ? 6.315 -16.937 -22.706 1.00 77.31 155 SER A O 1
ATOM 1252 N N . TYR A 1 156 ? 5.152 -16.845 -20.771 1.00 79.25 156 TYR A N 1
ATOM 1253 C CA . TYR A 1 156 ? 3.831 -16.605 -21.367 1.00 79.25 156 TYR A CA 1
ATOM 1254 C C . TYR A 1 156 ? 3.112 -15.388 -20.793 1.00 79.25 156 TYR A C 1
ATOM 1256 O O . TYR A 1 156 ? 2.346 -14.755 -21.512 1.00 79.25 156 TYR A O 1
ATOM 1264 N N . ILE A 1 157 ? 3.351 -15.047 -19.526 1.00 82.44 157 ILE A N 1
ATOM 1265 C CA . ILE A 1 157 ? 2.712 -13.897 -18.888 1.00 82.44 157 ILE A CA 1
ATOM 1266 C C . ILE A 1 157 ? 3.723 -12.752 -18.838 1.00 82.44 157 ILE A C 1
ATOM 1268 O O . ILE A 1 157 ? 4.793 -12.926 -18.249 1.00 82.44 157 ILE A O 1
ATOM 1272 N N . PRO A 1 158 ? 3.437 -11.600 -19.471 1.00 82.31 158 PRO A N 1
ATOM 1273 C CA . PRO A 1 158 ? 4.308 -10.440 -19.383 1.00 82.31 158 PRO A CA 1
ATOM 1274 C C . PRO A 1 158 ? 4.310 -9.903 -17.950 1.00 82.31 158 PRO A C 1
ATOM 1276 O O . PRO A 1 158 ? 3.262 -9.815 -17.307 1.00 82.31 158 PRO A O 1
ATOM 1279 N N . ALA A 1 159 ? 5.486 -9.534 -17.444 1.00 78.94 159 ALA A N 1
ATOM 1280 C CA . ALA A 1 159 ? 5.589 -8.872 -16.155 1.00 78.94 159 ALA A CA 1
ATOM 1281 C C . ALA A 1 159 ? 4.790 -7.564 -16.191 1.00 78.94 159 ALA A C 1
ATOM 1283 O O . ALA A 1 159 ? 4.836 -6.809 -17.167 1.00 78.94 159 ALA A O 1
ATOM 1284 N N . THR A 1 160 ? 4.056 -7.286 -15.123 1.00 71.56 160 THR A N 1
ATOM 1285 C CA . THR A 1 160 ? 3.291 -6.048 -14.980 1.00 71.56 160 THR A CA 1
ATOM 1286 C C . THR A 1 160 ? 4.225 -4.844 -15.124 1.00 71.56 160 THR A C 1
ATOM 1288 O O . THR A 1 160 ? 5.257 -4.792 -14.458 1.00 71.56 160 THR A O 1
ATOM 1291 N N . LEU A 1 161 ? 3.874 -3.916 -16.027 1.00 70.75 161 LEU A N 1
ATOM 1292 C CA . LEU A 1 161 ? 4.678 -2.756 -16.466 1.00 70.75 161 LEU A CA 1
ATOM 1293 C C . LEU A 1 161 ? 5.939 -3.064 -17.299 1.00 70.75 161 LEU A C 1
ATOM 1295 O O . LEU A 1 161 ? 6.722 -2.164 -17.573 1.00 70.75 161 LEU A O 1
ATOM 1299 N N . SER A 1 162 ? 6.120 -4.292 -17.794 1.00 72.69 162 SER A N 1
ATOM 1300 C CA . SER A 1 162 ? 7.200 -4.614 -18.753 1.00 72.69 162 SER A CA 1
ATOM 1301 C C . SER A 1 162 ? 6.952 -4.103 -20.181 1.00 72.69 162 SER A C 1
ATOM 1303 O O . SER A 1 162 ? 7.829 -4.223 -21.040 1.00 72.69 162 SER A O 1
ATOM 1305 N N . HIS A 1 163 ? 5.755 -3.563 -20.446 1.00 76.12 163 HIS A N 1
ATOM 1306 C CA . HIS A 1 163 ? 5.246 -3.169 -21.771 1.00 76.12 163 HIS A CA 1
ATOM 1307 C C . HIS A 1 163 ? 5.232 -4.307 -22.807 1.00 76.12 163 HIS A C 1
ATOM 1309 O O . HIS A 1 163 ? 5.126 -4.052 -24.005 1.00 76.12 163 HIS A O 1
ATOM 1315 N N . LEU A 1 164 ? 5.339 -5.561 -22.360 1.00 81.06 164 LEU A N 1
ATOM 1316 C CA . LEU A 1 164 ? 5.230 -6.743 -23.210 1.00 81.06 164 LEU A CA 1
ATOM 1317 C C . LEU A 1 164 ? 3.768 -7.184 -23.336 1.00 81.06 164 LEU A C 1
ATOM 1319 O O . LEU A 1 164 ? 2.947 -6.941 -22.451 1.00 81.06 164 LEU A O 1
ATOM 1323 N N . THR A 1 165 ? 3.449 -7.834 -24.453 1.00 82.12 165 THR A N 1
ATOM 1324 C CA . THR A 1 165 ? 2.110 -8.382 -24.717 1.00 82.12 165 THR A CA 1
ATOM 1325 C C . THR A 1 165 ? 2.063 -9.881 -24.414 1.00 82.12 165 THR A C 1
ATOM 1327 O O . THR A 1 165 ? 3.085 -10.499 -24.121 1.00 82.12 165 THR A O 1
ATOM 1330 N N . ASP A 1 166 ? 0.881 -10.487 -24.503 1.00 78.56 166 ASP A N 1
ATOM 1331 C CA . ASP A 1 166 ? 0.684 -11.942 -24.442 1.00 78.56 166 ASP A CA 1
ATOM 1332 C C . ASP A 1 166 ? 1.405 -12.688 -25.585 1.00 78.56 166 ASP A C 1
ATOM 1334 O O . ASP A 1 166 ? 1.711 -13.878 -25.481 1.00 78.56 166 ASP A O 1
ATOM 1338 N N . ARG A 1 167 ? 1.735 -11.982 -26.674 1.00 83.81 167 ARG A N 1
ATOM 1339 C CA . ARG A 1 167 ? 2.477 -12.512 -27.821 1.00 83.81 167 ARG A CA 1
A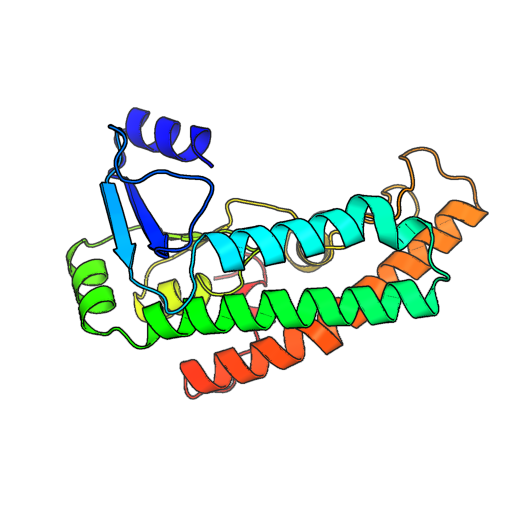TOM 1340 C C . ARG A 1 167 ? 3.929 -12.034 -27.799 1.00 83.81 167 ARG A C 1
ATOM 1342 O O . ARG A 1 167 ? 4.260 -11.001 -28.367 1.00 83.81 167 ARG A O 1
ATOM 1349 N N . MET A 1 168 ? 4.801 -12.833 -27.181 1.00 85.12 168 MET A N 1
ATOM 1350 C CA . MET A 1 168 ? 6.248 -12.579 -27.102 1.00 85.12 168 MET A CA 1
ATOM 1351 C C . MET A 1 168 ? 7.062 -13.530 -27.990 1.00 85.12 168 MET A C 1
ATOM 1353 O O . MET A 1 168 ? 6.901 -14.756 -27.924 1.00 85.12 168 MET A O 1
ATOM 1357 N N . SER A 1 169 ? 8.004 -12.968 -28.746 1.00 89.06 169 SER A N 1
ATOM 1358 C CA . SER A 1 169 ? 9.108 -13.680 -29.398 1.00 89.06 169 SER A CA 1
ATOM 1359 C C . SER A 1 169 ? 10.097 -14.258 -28.375 1.00 89.06 169 SER A C 1
ATOM 1361 O O . SER A 1 169 ? 10.065 -13.931 -27.189 1.00 89.06 169 SER A O 1
ATOM 1363 N N . PHE A 1 170 ? 11.016 -15.122 -28.815 1.00 88.44 170 PHE A N 1
ATOM 1364 C CA . PHE A 1 170 ? 11.996 -15.748 -27.918 1.00 88.44 170 PHE A CA 1
ATOM 1365 C C . PHE A 1 170 ? 12.842 -14.727 -27.132 1.00 88.44 170 PHE A C 1
ATOM 1367 O O . PHE A 1 170 ? 13.016 -14.874 -25.923 1.00 88.44 170 PHE A O 1
ATOM 1374 N N . LEU A 1 171 ? 13.319 -13.665 -27.791 1.00 87.56 171 LEU A N 1
ATOM 1375 C CA . LEU A 1 171 ? 14.107 -12.615 -27.136 1.00 87.56 171 LEU A CA 1
ATOM 1376 C C . LEU A 1 171 ? 13.269 -11.795 -26.150 1.00 87.56 171 LEU A C 1
ATOM 1378 O O . LEU A 1 171 ? 13.755 -11.442 -25.078 1.00 87.56 171 LEU A O 1
ATOM 1382 N N . GLU A 1 172 ? 12.003 -11.534 -26.473 1.00 85.44 172 GLU A N 1
ATOM 1383 C CA . GLU A 1 172 ? 11.083 -10.844 -25.565 1.00 85.44 172 GLU A CA 1
ATOM 1384 C C . GLU A 1 172 ? 10.773 -11.687 -24.327 1.00 85.44 172 GLU A C 1
ATOM 1386 O O . GLU A 1 172 ? 10.745 -11.146 -23.229 1.00 85.44 172 GLU A O 1
ATOM 1391 N N . ARG A 1 173 ? 10.646 -13.013 -24.461 1.00 87.50 173 ARG A N 1
ATOM 1392 C CA . ARG A 1 173 ? 10.495 -13.928 -23.313 1.00 87.50 173 ARG A CA 1
ATOM 1393 C C . ARG A 1 173 ? 11.729 -13.938 -22.418 1.00 87.50 173 ARG A C 1
ATOM 1395 O O . ARG A 1 173 ? 11.609 -13.977 -21.192 1.00 87.50 173 ARG A O 1
ATOM 1402 N N . LEU A 1 174 ? 12.918 -13.894 -23.018 1.00 86.25 174 LEU A N 1
ATOM 1403 C CA . LEU A 1 174 ? 14.165 -13.802 -22.268 1.00 86.25 174 LEU A CA 1
ATOM 1404 C C . LEU A 1 174 ? 14.238 -12.467 -21.514 1.00 86.25 174 LEU A C 1
ATOM 1406 O O . LEU A 1 174 ? 14.484 -12.460 -20.310 1.00 86.25 174 LEU A O 1
ATOM 1410 N N . LYS A 1 175 ? 13.927 -11.354 -22.191 1.00 84.25 175 LYS A N 1
ATOM 1411 C CA . LYS A 1 175 ? 13.818 -10.025 -21.572 1.00 84.25 175 LYS A CA 1
ATOM 1412 C C . LYS A 1 175 ? 12.812 -10.030 -20.421 1.00 84.25 175 LYS A C 1
ATOM 1414 O O . LYS A 1 175 ? 13.153 -9.579 -19.336 1.00 84.25 175 LYS A O 1
ATOM 1419 N N . ASN A 1 176 ? 11.623 -10.591 -20.630 1.00 87.12 176 ASN A N 1
ATOM 1420 C CA . ASN A 1 176 ? 10.586 -10.698 -19.608 1.00 87.12 176 ASN A CA 1
ATOM 1421 C C . ASN A 1 176 ? 11.086 -11.454 -18.374 1.00 87.12 176 ASN A C 1
ATOM 1423 O O . ASN A 1 176 ? 10.889 -11.015 -17.248 1.00 87.12 176 ASN A O 1
ATOM 1427 N N . THR A 1 177 ? 11.792 -12.566 -18.588 1.00 85.88 177 THR A N 1
ATOM 1428 C CA . THR A 1 177 ? 12.374 -13.371 -17.505 1.00 85.88 177 THR A CA 1
ATOM 1429 C C . THR A 1 177 ? 13.390 -12.566 -16.691 1.00 85.88 177 THR A C 1
ATOM 1431 O O . THR A 1 177 ? 13.349 -12.599 -15.462 1.00 85.88 177 THR A O 1
ATOM 1434 N N . PHE A 1 178 ? 14.252 -11.790 -17.355 1.00 84.06 178 PHE A N 1
ATOM 1435 C CA . PHE A 1 178 ? 15.165 -10.869 -16.672 1.00 84.06 178 PHE A CA 1
ATOM 1436 C C . PHE A 1 178 ? 14.424 -9.756 -15.925 1.00 84.06 178 PHE A C 1
ATOM 1438 O O . PHE A 1 178 ? 14.806 -9.425 -14.806 1.00 84.06 178 PHE A O 1
ATOM 1445 N N . THR A 1 179 ? 13.350 -9.209 -16.500 1.00 81.31 179 THR A N 1
ATOM 1446 C CA . THR A 1 179 ? 12.507 -8.206 -15.838 1.00 81.31 179 THR A CA 1
ATOM 1447 C C . THR A 1 179 ? 11.857 -8.764 -14.574 1.00 81.31 179 THR A C 1
ATOM 1449 O O . THR A 1 179 ? 11.907 -8.098 -13.548 1.00 81.31 179 THR A O 1
ATOM 1452 N N . TYR A 1 180 ? 11.327 -9.991 -14.602 1.00 83.44 180 TYR A N 1
ATOM 1453 C CA . TYR A 1 180 ? 10.814 -10.667 -13.404 1.00 83.44 180 TYR A CA 1
ATOM 1454 C C . TYR A 1 180 ? 11.878 -10.778 -12.313 1.00 83.44 180 TYR A C 1
ATOM 1456 O O . TYR A 1 180 ? 11.655 -10.310 -11.204 1.00 83.44 180 TYR A O 1
ATOM 1464 N N . ALA A 1 181 ? 13.050 -11.332 -12.636 1.00 83.06 181 ALA A N 1
ATOM 1465 C CA . ALA A 1 181 ? 14.128 -11.485 -11.659 1.00 83.06 181 ALA A CA 1
ATOM 1466 C C . ALA A 1 181 ? 14.557 -10.134 -11.067 1.00 83.06 181 ALA A C 1
ATOM 1468 O O . ALA A 1 181 ? 14.792 -10.016 -9.868 1.00 83.06 181 ALA A O 1
ATOM 1469 N N . MET A 1 182 ? 14.628 -9.101 -11.906 1.00 80.44 182 MET A N 1
ATOM 1470 C CA . MET A 1 182 ? 14.971 -7.761 -11.464 1.00 80.44 182 MET A CA 1
ATOM 1471 C C . MET A 1 182 ? 13.912 -7.162 -10.526 1.00 80.44 182 MET A C 1
ATOM 1473 O O . MET A 1 182 ? 14.267 -6.577 -9.503 1.00 80.44 182 MET A O 1
ATOM 1477 N N . LEU A 1 183 ? 12.630 -7.289 -10.873 1.00 79.50 183 LEU A N 1
ATOM 1478 C CA . LEU A 1 183 ? 11.528 -6.795 -10.051 1.00 79.50 183 LEU A CA 1
ATOM 1479 C C . LEU A 1 183 ? 11.449 -7.554 -8.726 1.00 79.50 183 LEU A C 1
ATOM 1481 O O . LEU A 1 183 ? 11.304 -6.906 -7.698 1.00 79.50 183 LEU A O 1
ATOM 1485 N N . ASP A 1 184 ? 11.646 -8.873 -8.728 1.00 80.38 184 ASP A N 1
ATOM 1486 C CA . ASP A 1 184 ? 11.670 -9.691 -7.512 1.00 80.38 184 ASP A CA 1
ATOM 1487 C C . ASP A 1 184 ? 12.816 -9.254 -6.575 1.00 80.38 184 ASP A C 1
ATOM 1489 O O . ASP A 1 184 ? 12.604 -9.074 -5.375 1.00 80.38 184 ASP A O 1
ATOM 1493 N N . ILE A 1 185 ? 14.014 -8.984 -7.117 1.00 80.56 185 ILE A N 1
ATOM 1494 C CA . ILE A 1 185 ? 15.147 -8.426 -6.354 1.00 80.56 185 ILE A CA 1
ATOM 1495 C C . ILE A 1 185 ? 14.789 -7.049 -5.786 1.00 80.56 185 ILE A C 1
ATOM 1497 O O . ILE A 1 185 ? 15.002 -6.794 -4.602 1.00 80.56 185 ILE A O 1
ATOM 1501 N N . MET A 1 186 ? 14.235 -6.152 -6.603 1.00 77.06 186 MET A N 1
ATOM 1502 C CA . MET A 1 186 ? 13.830 -4.822 -6.145 1.00 77.06 186 MET A CA 1
ATOM 1503 C C . MET A 1 186 ? 12.777 -4.917 -5.032 1.00 77.06 186 MET A C 1
ATOM 1505 O O . MET A 1 186 ? 12.895 -4.240 -4.014 1.00 77.06 186 MET A O 1
ATOM 1509 N N . TYR A 1 187 ? 11.782 -5.789 -5.185 1.00 75.75 187 TYR A N 1
ATOM 1510 C CA . TYR A 1 187 ? 10.721 -5.991 -4.205 1.00 75.75 187 TYR A CA 1
ATOM 1511 C C . TYR A 1 187 ? 11.281 -6.509 -2.875 1.00 75.75 187 TYR A C 1
ATOM 1513 O O . TYR A 1 187 ? 10.972 -5.968 -1.815 1.00 75.75 187 TYR A O 1
ATOM 1521 N N . HIS A 1 188 ? 12.171 -7.501 -2.935 1.00 75.75 188 HIS A N 1
ATOM 1522 C CA . HIS A 1 188 ? 12.758 -8.119 -1.752 1.00 75.75 188 HIS A CA 1
ATOM 1523 C C . HIS A 1 188 ? 13.734 -7.188 -1.014 1.00 75.75 188 HIS A C 1
ATOM 1525 O O . HIS A 1 188 ? 13.669 -7.058 0.206 1.00 75.75 188 HIS A O 1
ATOM 1531 N N . TYR A 1 189 ? 14.634 -6.516 -1.737 1.00 72.69 189 TYR A N 1
ATOM 1532 C CA . TYR A 1 189 ? 15.714 -5.744 -1.114 1.00 72.69 189 TYR A CA 1
ATOM 1533 C C . TYR A 1 189 ? 15.375 -4.274 -0.862 1.00 72.69 189 TYR A C 1
ATOM 1535 O O . TYR A 1 189 ? 15.888 -3.701 0.095 1.00 72.69 189 TYR A O 1
ATOM 1543 N N . VAL A 1 190 ? 14.550 -3.649 -1.707 1.00 70.88 190 VAL A N 1
ATOM 1544 C CA . VAL A 1 190 ? 14.235 -2.215 -1.587 1.00 70.88 190 VAL A CA 1
ATOM 1545 C C . VAL A 1 190 ? 12.970 -2.018 -0.763 1.00 70.88 190 VAL A C 1
ATOM 1547 O O . VAL A 1 190 ? 12.991 -1.266 0.207 1.00 70.88 190 VAL A O 1
ATOM 1550 N N . LEU A 1 191 ? 11.887 -2.720 -1.111 1.00 74.00 191 LEU A N 1
ATOM 1551 C CA . LEU A 1 191 ? 10.596 -2.531 -0.449 1.00 74.00 191 LEU A CA 1
ATOM 1552 C C . LEU A 1 191 ? 10.523 -3.316 0.860 1.00 74.00 191 LEU A C 1
ATOM 1554 O O . LEU A 1 191 ? 10.338 -2.719 1.919 1.00 74.00 191 LEU A O 1
ATOM 1558 N N . TRP A 1 192 ? 10.697 -4.639 0.826 1.00 77.12 192 TRP A N 1
ATOM 1559 C CA . TRP A 1 192 ? 10.487 -5.453 2.026 1.00 77.12 192 TRP A CA 1
ATOM 1560 C C . TRP A 1 192 ? 11.470 -5.156 3.144 1.00 77.12 192 TRP A C 1
ATOM 1562 O O . TRP A 1 192 ? 11.019 -4.984 4.265 1.00 77.12 192 TRP A O 1
ATOM 1572 N N . GLY A 1 193 ? 12.762 -4.968 2.868 1.00 79.38 193 GLY A N 1
ATOM 1573 C CA . GLY A 1 193 ? 13.721 -4.645 3.934 1.00 79.38 193 GLY A CA 1
ATOM 1574 C C . GLY A 1 193 ? 13.346 -3.385 4.734 1.00 79.38 193 GLY A C 1
ATOM 1575 O O . GLY A 1 193 ? 13.436 -3.361 5.962 1.00 79.38 193 GLY A O 1
ATOM 1576 N N . SER A 1 194 ? 12.861 -2.349 4.047 1.00 83.19 194 SER A N 1
ATOM 1577 C CA . SER A 1 194 ? 12.441 -1.090 4.671 1.00 83.19 194 SER A CA 1
ATOM 1578 C C . SER A 1 194 ? 11.117 -1.220 5.441 1.00 83.19 194 SER A C 1
ATOM 1580 O O . SER A 1 194 ? 10.906 -0.547 6.461 1.00 83.19 194 SER A O 1
ATOM 1582 N N . TRP A 1 195 ? 10.221 -2.096 4.984 1.00 84.44 195 TRP A N 1
ATOM 1583 C CA . TRP A 1 195 ? 8.967 -2.411 5.666 1.00 84.44 195 TRP A CA 1
ATOM 1584 C C . TRP A 1 195 ? 9.148 -3.372 6.842 1.00 84.44 195 TRP A C 1
ATOM 1586 O O . TRP A 1 195 ? 8.552 -3.139 7.886 1.00 84.44 195 TRP A O 1
ATOM 1596 N N . ASP A 1 196 ? 10.017 -4.373 6.738 1.00 84.56 196 ASP A N 1
ATOM 1597 C CA . ASP A 1 196 ? 10.358 -5.316 7.811 1.00 84.56 196 ASP A CA 1
ATOM 1598 C C . ASP A 1 196 ? 10.870 -4.574 9.046 1.00 84.56 196 ASP A C 1
ATOM 1600 O O . ASP A 1 196 ? 10.432 -4.819 10.175 1.00 84.56 196 ASP A O 1
ATOM 1604 N N . GLN A 1 197 ? 11.761 -3.600 8.834 1.00 85.94 197 GLN A N 1
ATOM 1605 C CA . GLN A 1 197 ? 12.261 -2.757 9.915 1.00 85.94 197 GLN A CA 1
ATOM 1606 C C . GLN A 1 197 ? 11.139 -1.912 10.533 1.00 85.94 197 GLN A C 1
ATOM 1608 O O . GLN A 1 197 ? 11.055 -1.788 11.756 1.00 85.94 197 GLN A O 1
ATOM 1613 N N . TYR A 1 198 ? 10.254 -1.352 9.707 1.00 88.19 198 TYR A N 1
ATOM 1614 C CA . TYR A 1 198 ? 9.118 -0.562 10.177 1.00 88.19 198 TYR A CA 1
ATOM 1615 C C . TYR A 1 198 ? 8.125 -1.408 10.994 1.00 88.19 198 TYR A C 1
ATOM 1617 O O . TYR A 1 198 ? 7.782 -1.038 12.117 1.00 88.19 198 TYR A O 1
ATOM 1625 N N . TYR A 1 199 ? 7.733 -2.579 10.488 1.00 86.81 199 TYR A N 1
ATOM 1626 C CA . TYR A 1 199 ? 6.861 -3.536 11.173 1.00 86.81 199 TYR A CA 1
ATOM 1627 C C . TYR A 1 199 ? 7.467 -3.971 12.504 1.00 86.81 199 TYR A C 1
ATOM 1629 O O . TYR A 1 199 ? 6.788 -3.958 13.534 1.00 86.81 199 TYR A O 1
ATOM 1637 N N . SER A 1 200 ? 8.764 -4.285 12.503 1.00 87.81 200 SER A N 1
ATOM 1638 C CA . SER A 1 200 ? 9.474 -4.687 13.715 1.00 87.81 200 SER A CA 1
ATOM 1639 C C . SER A 1 200 ? 9.470 -3.585 14.779 1.00 87.81 200 SER A C 1
ATOM 1641 O O . SER A 1 200 ? 9.240 -3.862 15.957 1.00 87.81 200 SER A O 1
ATOM 1643 N N . ASN A 1 201 ? 9.636 -2.322 14.372 1.00 88.00 201 ASN A N 1
ATOM 1644 C CA . ASN A 1 201 ? 9.577 -1.171 15.275 1.00 88.00 201 ASN A CA 1
ATOM 1645 C C . ASN A 1 201 ? 8.169 -0.945 15.853 1.00 88.00 201 ASN A C 1
ATOM 1647 O O . ASN A 1 201 ? 8.030 -0.661 17.041 1.00 88.00 201 ASN A O 1
ATOM 1651 N N . VAL A 1 202 ? 7.118 -1.086 15.039 1.00 86.56 202 VAL A N 1
ATOM 1652 C CA . VAL A 1 202 ? 5.717 -0.883 15.464 1.00 86.56 202 VAL A CA 1
ATOM 1653 C C . VAL A 1 202 ? 5.225 -1.999 16.395 1.00 86.56 202 VAL A C 1
ATOM 1655 O O . VAL A 1 202 ? 4.438 -1.760 17.326 1.00 86.56 202 VAL A O 1
ATOM 1658 N N . LEU A 1 203 ? 5.645 -3.235 16.129 1.00 85.06 203 LEU A N 1
ATOM 1659 C CA . LEU A 1 203 ? 5.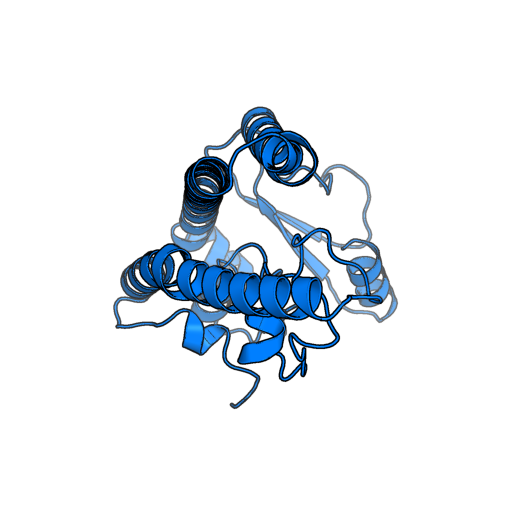225 -4.416 16.883 1.00 85.06 203 LEU A CA 1
ATOM 1660 C C . LEU A 1 203 ? 6.129 -4.703 18.088 1.00 85.06 203 LEU A C 1
ATOM 1662 O O . LEU A 1 203 ? 5.701 -5.412 18.996 1.00 85.06 203 LEU A O 1
ATOM 1666 N N . GLY A 1 204 ? 7.345 -4.150 18.125 1.00 84.31 204 GLY A N 1
ATOM 1667 C CA . GLY A 1 204 ? 8.321 -4.377 19.197 1.00 84.31 204 GLY A CA 1
ATOM 1668 C C . GLY A 1 204 ? 8.927 -5.786 19.201 1.00 84.31 204 GLY A C 1
ATOM 1669 O O . GLY A 1 204 ? 9.537 -6.192 20.187 1.00 84.31 204 GLY A O 1
ATOM 1670 N N . LYS A 1 205 ? 8.746 -6.543 18.115 1.00 85.25 205 LYS A N 1
ATOM 1671 C CA . LYS A 1 205 ? 9.276 -7.896 17.888 1.00 85.25 205 LYS A CA 1
ATOM 1672 C C . LYS A 1 205 ? 9.718 -8.009 16.435 1.00 85.25 205 LYS A C 1
ATOM 1674 O O . LYS A 1 205 ? 9.181 -7.296 15.596 1.00 85.25 205 LYS A O 1
ATOM 1679 N N . ALA A 1 206 ? 10.651 -8.911 16.133 1.00 79.00 206 ALA A N 1
ATOM 1680 C CA . ALA A 1 206 ? 11.024 -9.184 14.747 1.00 79.00 206 ALA A CA 1
ATOM 1681 C C . ALA A 1 206 ? 9.779 -9.620 13.959 1.00 79.00 206 ALA A C 1
ATOM 1683 O O . ALA A 1 206 ? 9.140 -10.617 14.300 1.00 79.00 206 ALA A O 1
ATOM 1684 N N . ALA A 1 207 ? 9.423 -8.837 12.947 1.00 74.62 207 ALA A N 1
ATOM 1685 C CA . ALA A 1 207 ? 8.268 -9.059 12.099 1.00 74.62 207 ALA A CA 1
ATOM 1686 C C . ALA A 1 207 ? 8.692 -8.871 10.647 1.00 74.62 207 ALA A C 1
ATOM 1688 O O . ALA A 1 207 ? 9.298 -7.859 10.300 1.00 74.62 207 ALA A O 1
ATOM 1689 N N . LEU A 1 208 ? 8.381 -9.865 9.821 1.00 73.12 208 LEU A N 1
ATOM 1690 C CA . LEU A 1 208 ? 8.631 -9.814 8.390 1.00 73.12 208 LEU A CA 1
ATOM 1691 C C . LEU A 1 208 ? 7.315 -9.464 7.709 1.00 73.12 208 LEU A C 1
ATOM 1693 O O . LEU A 1 208 ? 6.312 -10.139 7.919 1.00 73.12 208 LEU A O 1
ATOM 1697 N N . ILE A 1 209 ? 7.297 -8.447 6.858 1.00 70.06 209 ILE A N 1
ATOM 1698 C CA . ILE A 1 209 ? 6.135 -8.130 6.030 1.00 70.06 209 ILE A CA 1
ATOM 1699 C C . ILE A 1 209 ? 5.712 -9.362 5.228 1.00 70.06 209 ILE A C 1
ATOM 1701 O O . ILE A 1 209 ? 4.526 -9.653 5.108 1.00 70.06 209 ILE A O 1
ATOM 1705 N N . PHE A 1 210 ? 6.683 -10.172 4.793 1.00 64.44 210 PHE A N 1
ATOM 1706 C CA . PHE A 1 210 ? 6.419 -11.417 4.089 1.00 64.44 210 PHE A CA 1
ATOM 1707 C C . PHE A 1 210 ? 5.506 -12.362 4.875 1.00 64.44 210 PHE A C 1
ATOM 1709 O O . PHE A 1 210 ? 4.680 -13.003 4.247 1.00 64.44 210 PHE A O 1
ATOM 1716 N N . THR A 1 211 ? 5.562 -12.413 6.216 1.00 62.41 211 THR A N 1
ATOM 1717 C CA . THR A 1 211 ? 4.655 -13.283 6.993 1.00 62.41 211 THR A CA 1
ATOM 1718 C C . THR A 1 211 ? 3.200 -12.812 6.979 1.00 62.41 211 THR A C 1
ATOM 1720 O O . THR A 1 211 ? 2.293 -13.620 7.144 1.00 62.41 211 THR A O 1
ATOM 1723 N N . TYR A 1 212 ? 2.966 -11.516 6.768 1.00 64.25 212 TYR A N 1
ATOM 1724 C CA . TYR A 1 212 ? 1.618 -10.960 6.614 1.00 64.25 212 TYR A CA 1
ATOM 1725 C C . TYR A 1 212 ? 1.093 -11.140 5.187 1.00 64.25 212 TYR A C 1
ATOM 1727 O O . TYR A 1 212 ? -0.103 -11.327 4.981 1.00 64.25 212 TYR A O 1
ATOM 1735 N N . TYR A 1 213 ? 2.004 -11.155 4.210 1.00 62.28 213 TYR A N 1
ATOM 1736 C CA . TYR A 1 213 ? 1.683 -11.450 2.819 1.00 62.28 213 TYR A CA 1
ATOM 1737 C C . TYR A 1 213 ? 1.613 -12.952 2.532 1.00 62.28 213 TYR A C 1
ATOM 1739 O O . TYR A 1 213 ? 0.948 -13.336 1.575 1.00 62.28 213 TYR A O 1
ATOM 1747 N N . THR A 1 214 ? 2.243 -13.832 3.319 1.00 51.19 214 THR A N 1
ATOM 1748 C CA . THR A 1 214 ? 2.103 -15.284 3.159 1.00 51.19 214 THR A CA 1
ATOM 1749 C C . THR A 1 214 ? 0.665 -15.698 3.423 1.00 51.19 214 THR A C 1
ATOM 1751 O O . THR A 1 214 ? 0.235 -15.835 4.562 1.00 51.19 214 THR A O 1
ATOM 1754 N N . CYS A 1 215 ? -0.050 -15.853 2.308 1.00 47.84 215 CYS A N 1
ATOM 1755 C CA . CYS A 1 215 ? -1.109 -16.805 2.014 1.00 47.84 215 CYS A CA 1
ATOM 1756 C C . CYS A 1 215 ? -1.709 -17.479 3.250 1.00 47.84 215 CYS A C 1
ATOM 1758 O O . CYS A 1 215 ? -1.043 -18.319 3.838 1.00 47.84 215 CYS A O 1
ATOM 1760 N N . CYS A 1 216 ? -2.960 -17.134 3.577 1.00 37.16 216 CYS A N 1
ATOM 1761 C CA . CYS A 1 216 ? -3.952 -17.912 4.331 1.00 37.16 216 CYS A CA 1
ATOM 1762 C C . CYS A 1 216 ? -3.531 -19.326 4.798 1.00 37.16 216 CYS A C 1
ATOM 1764 O O . CYS A 1 216 ? -4.106 -20.324 4.366 1.00 37.16 216 CYS A O 1
ATOM 1766 N N . THR A 1 217 ? -2.566 -19.427 5.707 1.00 31.55 217 THR A N 1
ATOM 1767 C CA . THR A 1 217 ? -2.257 -20.652 6.447 1.00 31.55 217 THR A CA 1
ATOM 1768 C C . THR A 1 217 ? -2.195 -20.316 7.927 1.00 31.55 217 THR A C 1
ATOM 1770 O O . THR A 1 217 ? -1.151 -20.429 8.566 1.00 31.55 217 THR A O 1
ATOM 1773 N N . HIS A 1 218 ? -3.335 -19.875 8.447 1.00 30.33 218 HIS A N 1
ATOM 1774 C CA . HIS A 1 218 ? -3.756 -20.143 9.812 1.00 30.33 218 HIS A CA 1
ATOM 1775 C C . HIS A 1 218 ? -5.192 -20.653 9.771 1.00 30.33 218 HIS A C 1
ATOM 1777 O O . HIS A 1 218 ? -5.980 -20.098 8.972 1.00 30.33 218 HIS A O 1
#

Foldseek 3Di:
DQVVQVVCVVVVDAAEAEEEPLDDPDDQPDDDSHHYDYFYFPAHVVNVVVLVVVLCCLLPPVLVVDDVVVNVVVNLVSVVVVLVVLLRVLCRCLVPPVNLVVVLVVPDAEAEDAPVRLRVLLSCVSSVHHYDYDDQDDFQSLLCVPAVVDDDQLQQHATVSPPDDSDDDPVRSVVRVVSSVVSNCCCVPRPFVVVQVVSCVSVVHRDGSVVSSHYPDD

pLDDT: mean 82.77, std 10.25, range [30.33, 93.56]

Radius of gyration: 18.86 Å; Cα contacts (8 Å, |Δi|>4): 227; chains: 1; bounding box: 47×39×50 Å

Solvent-accessible surface area (backbone atoms only — not comparable to full-atom values): 12728 Å² total; per-residue (Å²): 113,66,70,61,56,50,52,41,40,75,73,70,46,90,51,71,47,81,39,56,64,33,57,82,88,68,64,85,87,55,96,63,98,54,47,74,49,75,44,80,50,104,50,51,50,64,60,47,50,53,53,52,50,52,45,49,47,35,76,76,52,52,44,79,78,42,59,67,73,56,30,53,53,52,50,52,52,48,49,52,52,56,48,50,55,47,52,53,54,38,47,48,55,73,69,32,58,72,58,51,53,52,56,53,72,70,63,68,78,67,42,81,30,53,68,84,50,95,42,51,65,61,53,27,63,74,65,72,37,57,71,46,75,76,58,93,74,44,74,37,37,45,53,38,43,78,30,60,72,40,89,66,56,43,79,56,42,50,32,53,91,66,84,57,54,76,80,61,55,74,68,52,25,52,51,32,40,52,49,37,55,50,42,49,49,45,47,54,64,60,51,42,51,58,44,19,55,50,46,17,65,79,68,74,43,96,39,54,56,63,68,76,54,48,48,94,80,125

InterPro domains:
  IPR002213 UDP-glucuronosyl/UDP-glucosyltransferase [PF00201] (1-211)
  IPR050271 UDP-glycosyltransferase [PTHR48043] (3-205)

Nearest PDB structures (foldseek):
  5z2l-assembly6_K  TM=5.511E-01  e=3.324E+00  Escherichia coli K-12
  5bug-assembly2_B  TM=3.233E-01  e=3.981E+00  Homo sapiens
  8otz-assembly1_k  TM=4.335E-01  e=9.815E+00  Bos taurus

Secondary structure (DSSP, 8-state):
-HHHHHHHHHTT---EEEEETT--S--TTS--SSEEEEE--S--HHHHHHHHHHHHHHHHTGGGGS-HHHHHHHHHHHHHHHHHHHHHHHHHHHH-HHHHHHHHHTT-S-EEE-TTSTTHHHHHHHHT--EEE-----GGGHHHHHTS-----TTTSPPTTS---SS--HHHHHHHHHHHHHHHHHIIIIIIHHHHHHHHHHHTS---HHHHHS-S--